Protein AF-A0A168PJ41-F1 (afdb_monomer_lite)

Secondary structure (DSSP, 8-state):
-EEEEEEEE-GGGHHHHHHHHHHH-B-S-SS-EEEEE--GGGHHHHHT-TT--HHHHS-EEEEEETTEEEEEETTEEEEEEEBS-HHHHHHIIIIIS--SS--EEEEEEEE--GGGEEE-TTTTHHHHHT---HHHHHHHHHHHH-TTHHHHHHHHHT---HHHHHHHHHHHTT-HHHHHHHHT--SEEE-GGG-EES--EEEESPBPGGGEEEEE-----S---EEEEHHHHHTT-

Foldseek 3Di:
DKWKAKAFAFPVCVVVLVVCCLVFNAFCPSDHKDWFADCLVPLVVLLPDPPRFCCVGFNWDWDQDPVGIDIDTDNTFIWDKIALDQLLSQCCNCPVNDDPRGHFMKMWMFDDDLQQKFFPCQFPVLLLLLDQPCVQSVVVCCLQQNPVCNVLSVSSNVDNDSRNSVSSVSSCRNHSSSVVSNSPQPAWELTPPRRTGSGMMIGGPPPGSVRTDDMDRDHNDDDDDHPYYSVSSVVVD

Structure (mmCIF, N/CA/C/O backbone):
data_AF-A0A168PJ41-F1
#
_entry.id   AF-A0A168PJ41-F1
#
loop_
_atom_site.group_PDB
_ato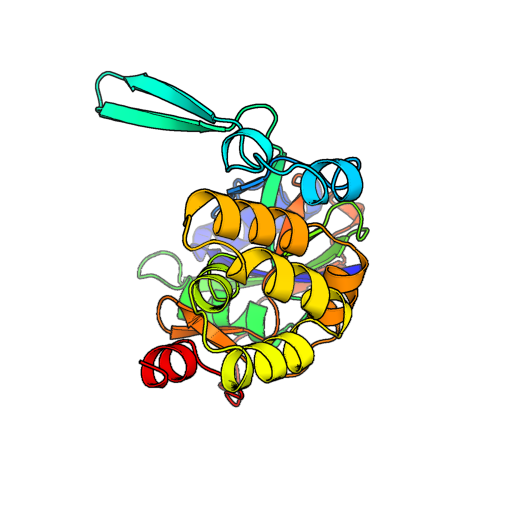m_site.id
_atom_site.type_symbol
_atom_site.label_atom_id
_atom_site.label_alt_id
_atom_site.label_comp_id
_atom_site.label_asym_id
_atom_site.label_entity_id
_atom_site.label_seq_id
_atom_site.pdbx_PDB_ins_code
_atom_site.Cartn_x
_atom_site.Cartn_y
_atom_site.Cartn_z
_atom_site.occupancy
_atom_site.B_iso_or_equiv
_atom_site.auth_seq_id
_atom_site.auth_comp_id
_atom_site.auth_asym_id
_atom_site.auth_atom_id
_atom_site.pdbx_PDB_model_num
ATOM 1 N N . MET A 1 1 ? -11.733 -8.408 -2.124 1.00 98.06 1 MET A N 1
ATOM 2 C CA . MET A 1 1 ? -10.460 -8.780 -1.445 1.00 98.06 1 MET A CA 1
ATOM 3 C C . MET A 1 1 ? -10.534 -8.322 0.001 1.00 98.06 1 MET A C 1
ATOM 5 O O . MET A 1 1 ? -11.087 -7.256 0.239 1.00 98.06 1 MET A O 1
ATOM 9 N N . ILE A 1 2 ? -10.006 -9.097 0.952 1.00 98.62 2 ILE A N 1
ATOM 10 C CA . ILE A 1 2 ? -10.138 -8.809 2.389 1.00 98.62 2 ILE A CA 1
ATOM 11 C C . ILE A 1 2 ? -8.890 -8.100 2.904 1.00 98.62 2 ILE A C 1
ATOM 13 O O . ILE A 1 2 ? -7.780 -8.600 2.756 1.00 98.62 2 ILE A O 1
ATOM 17 N N . PHE A 1 3 ? -9.087 -6.970 3.571 1.00 98.69 3 PHE A N 1
ATOM 18 C CA . PHE A 1 3 ? -8.013 -6.178 4.149 1.00 98.69 3 PHE A CA 1
ATOM 19 C C . PHE A 1 3 ? -8.257 -5.892 5.626 1.00 98.69 3 PHE A C 1
ATOM 21 O O . PHE A 1 3 ? -9.381 -5.954 6.133 1.00 98.69 3 PHE A O 1
ATOM 28 N N . TYR A 1 4 ? -7.168 -5.545 6.302 1.00 98.44 4 TYR A N 1
ATOM 29 C CA . TYR A 1 4 ? -7.127 -5.186 7.707 1.00 98.44 4 TYR A CA 1
ATOM 30 C C . TYR A 1 4 ? -6.425 -3.839 7.868 1.00 98.44 4 TYR A C 1
ATOM 32 O O . TYR A 1 4 ?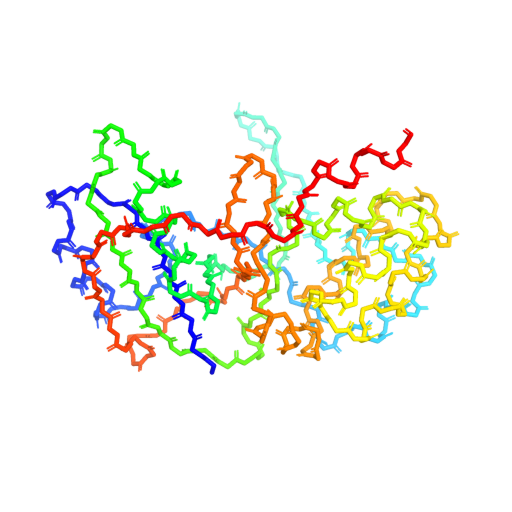 -5.294 -3.649 7.413 1.00 98.44 4 TYR A O 1
ATOM 40 N N . ARG A 1 5 ? -7.072 -2.894 8.548 1.00 97.75 5 ARG A N 1
ATOM 41 C CA . ARG A 1 5 ? -6.473 -1.615 8.951 1.00 97.75 5 ARG A CA 1
ATOM 42 C C . ARG A 1 5 ? -6.322 -1.588 10.464 1.00 97.75 5 ARG A C 1
ATOM 44 O O . ARG A 1 5 ? -7.300 -1.741 11.188 1.00 97.75 5 ARG A O 1
ATOM 51 N N . GLY A 1 6 ? -5.095 -1.380 10.930 1.00 97.19 6 GLY A N 1
ATOM 52 C CA . GLY A 1 6 ? -4.787 -1.202 12.344 1.00 97.19 6 GLY A CA 1
ATOM 53 C C . GLY A 1 6 ? -4.596 0.266 12.694 1.00 97.19 6 GLY A C 1
ATOM 54 O O . GLY A 1 6 ? -3.657 0.895 12.206 1.00 97.19 6 GLY A O 1
ATOM 55 N N . ILE A 1 7 ? -5.448 0.810 13.559 1.00 97.31 7 ILE A N 1
ATOM 56 C CA . ILE A 1 7 ? -5.306 2.172 14.092 1.00 97.31 7 ILE A CA 1
ATOM 57 C C . ILE A 1 7 ? -5.213 2.143 15.614 1.00 97.31 7 ILE A C 1
ATOM 59 O O . ILE A 1 7 ? -5.707 1.225 16.267 1.00 97.31 7 ILE A O 1
ATOM 63 N N . THR A 1 8 ? -4.598 3.173 16.185 1.00 96.94 8 THR A N 1
ATOM 64 C CA . THR A 1 8 ? -4.615 3.403 17.630 1.00 96.94 8 THR A CA 1
ATOM 65 C C . THR A 1 8 ? -5.310 4.721 17.899 1.00 96.94 8 THR A C 1
ATOM 67 O O . THR A 1 8 ? -4.982 5.736 17.286 1.00 96.94 8 THR A O 1
ATOM 70 N N . VAL A 1 9 ? -6.258 4.714 18.829 1.00 96.50 9 VAL A N 1
ATOM 71 C CA . VAL A 1 9 ? -7.090 5.876 19.146 1.00 96.50 9 VAL A CA 1
ATOM 72 C C . VAL A 1 9 ? -7.025 6.207 20.633 1.00 96.50 9 VAL A C 1
ATOM 74 O O . VAL A 1 9 ? -6.595 5.398 21.463 1.00 96.50 9 VAL A O 1
ATOM 77 N N . GLU A 1 10 ? -7.465 7.410 20.988 1.00 96.81 10 GLU A N 1
ATOM 78 C CA . GLU A 1 10 ? -7.724 7.773 22.379 1.00 96.81 10 GLU A CA 1
ATOM 79 C C . GLU A 1 10 ? -8.808 6.858 22.972 1.00 96.81 10 GLU A C 1
ATOM 81 O O . GLU A 1 10 ? -9.888 6.743 22.380 1.00 96.81 10 GLU A O 1
ATOM 86 N N . PRO A 1 11 ? -8.595 6.261 24.161 1.00 96.81 11 PRO A N 1
ATOM 87 C CA . PRO A 1 11 ? -9.587 5.386 24.787 1.00 96.81 11 PRO A CA 1
ATOM 88 C C . PRO A 1 11 ? -10.978 6.021 24.907 1.00 96.81 11 PRO A C 1
ATOM 90 O O . PRO A 1 11 ? -11.979 5.374 24.611 1.00 96.81 11 PRO A O 1
ATOM 93 N N . ILE A 1 12 ? -11.041 7.310 25.258 1.00 97.38 12 ILE A N 1
ATOM 94 C CA . ILE A 1 12 ? -12.300 8.058 25.409 1.00 97.38 12 ILE A CA 1
ATOM 95 C C . ILE A 1 12 ? -13.047 8.285 24.082 1.00 97.38 12 ILE A C 1
ATOM 97 O O . ILE A 1 12 ? -14.256 8.499 24.093 1.00 97.38 12 ILE A O 1
ATOM 101 N N . LYS A 1 13 ? -12.354 8.229 22.935 1.00 96.81 13 LYS A N 1
ATOM 102 C CA . LYS A 1 13 ? -12.943 8.411 21.596 1.00 96.81 13 LYS A CA 1
ATOM 103 C C . LYS A 1 13 ? -13.272 7.086 20.909 1.00 96.81 13 LYS A C 1
ATOM 105 O O . LYS A 1 13 ? -13.954 7.105 19.888 1.00 96.81 13 LYS A O 1
ATOM 110 N N . ALA A 1 14 ? -12.830 5.950 21.453 1.00 96.19 14 ALA A N 1
ATOM 111 C CA . ALA A 1 14 ? -12.895 4.654 20.778 1.00 96.19 14 ALA A CA 1
ATOM 112 C C . ALA A 1 14 ? -14.313 4.282 20.323 1.00 96.19 14 ALA A C 1
ATOM 114 O O . ALA A 1 14 ? -14.520 4.002 19.147 1.00 96.19 14 ALA A O 1
ATOM 115 N N . ASN A 1 15 ? -15.303 4.366 21.216 1.00 97.12 15 ASN A N 1
ATOM 116 C CA . ASN A 1 15 ? -16.690 4.039 20.872 1.00 97.12 15 ASN A CA 1
ATOM 117 C C . ASN A 1 15 ? -17.260 4.993 19.814 1.00 97.12 15 ASN A C 1
ATOM 119 O O . ASN A 1 15 ? -17.926 4.547 18.888 1.00 97.12 15 ASN A O 1
ATOM 123 N N . LYS A 1 16 ? -16.945 6.292 19.897 1.00 97.31 16 LYS A N 1
ATOM 124 C CA . LYS A 1 16 ? -17.380 7.277 18.895 1.00 97.31 16 LYS A CA 1
ATOM 125 C C . LYS A 1 16 ? -16.802 6.964 17.511 1.00 97.31 16 LYS A C 1
ATOM 127 O O . LYS A 1 16 ? -17.515 7.081 16.523 1.00 97.31 16 LYS A O 1
ATOM 132 N N . ILE A 1 17 ? -15.532 6.565 17.445 1.00 97.19 17 ILE A N 1
ATOM 133 C CA . ILE A 1 17 ? -14.861 6.199 16.189 1.00 97.19 17 ILE A CA 1
ATOM 134 C C . ILE A 1 17 ? -15.446 4.902 15.623 1.00 97.19 17 ILE A C 1
ATOM 136 O O . ILE A 1 17 ? -15.723 4.837 14.432 1.00 97.19 17 ILE A O 1
ATOM 140 N N . ILE A 1 18 ? -15.700 3.899 16.467 1.00 97.81 18 ILE A N 1
ATOM 141 C CA . ILE A 1 18 ? -16.352 2.648 16.053 1.00 97.81 18 ILE A CA 1
ATOM 142 C C . ILE A 1 18 ? -17.726 2.928 15.441 1.00 97.81 18 ILE A C 1
ATOM 144 O O . ILE A 1 18 ? -18.017 2.446 14.349 1.00 97.81 18 ILE A O 1
ATOM 148 N N . GLU A 1 19 ? -18.557 3.725 16.112 1.00 97.88 19 GLU A N 1
ATOM 149 C CA . GLU A 1 19 ? -19.889 4.064 15.604 1.00 97.88 19 GLU A CA 1
ATOM 150 C C . GLU A 1 19 ? -19.818 4.928 14.339 1.00 97.88 19 GLU A C 1
ATOM 152 O O . GLU A 1 19 ? -20.602 4.719 13.413 1.00 97.88 19 GLU A O 1
ATOM 157 N N . HIS A 1 20 ? -18.836 5.833 14.239 1.00 97.56 20 HIS A N 1
ATOM 158 C CA . HIS A 1 20 ? -18.575 6.569 13.004 1.00 97.56 20 HIS A CA 1
ATOM 159 C C . HIS A 1 20 ? -18.243 5.624 11.845 1.00 97.56 20 HIS A C 1
ATOM 161 O O . HIS A 1 20 ? -18.875 5.736 10.800 1.00 97.56 20 HIS A O 1
ATOM 167 N N . ILE A 1 21 ? -17.329 4.665 12.039 1.00 98.19 21 ILE A N 1
ATOM 168 C CA . ILE A 1 21 ? -16.927 3.713 10.993 1.00 98.19 21 ILE A CA 1
ATOM 169 C C . ILE A 1 21 ? -18.099 2.828 10.570 1.00 98.19 21 ILE A C 1
ATOM 171 O O . ILE A 1 21 ? -18.313 2.608 9.381 1.00 98.19 21 ILE A O 1
ATOM 175 N N . LYS A 1 22 ? -18.901 2.349 11.524 1.00 98.00 22 LYS A N 1
ATOM 176 C CA . LYS A 1 22 ? -20.097 1.552 11.215 1.00 98.00 22 LYS A CA 1
ATOM 177 C C . LYS A 1 22 ? -21.165 2.339 10.458 1.00 98.00 22 LYS A C 1
ATOM 179 O O . LYS A 1 22 ? -21.908 1.743 9.689 1.00 98.00 22 LYS A O 1
ATOM 184 N N . THR A 1 23 ? -21.271 3.645 10.698 1.00 97.88 23 THR A N 1
ATOM 185 C CA . THR A 1 23 ? -22.324 4.485 10.104 1.00 97.88 23 THR A CA 1
ATOM 186 C C . THR A 1 23 ? -21.899 5.082 8.765 1.00 97.88 23 THR A C 1
ATOM 188 O O . THR A 1 23 ? -22.679 5.092 7.819 1.00 97.88 23 THR A O 1
ATOM 191 N N . ASN A 1 24 ? -20.664 5.579 8.683 1.00 97.81 24 ASN A N 1
ATOM 192 C CA . ASN A 1 24 ? -20.159 6.386 7.569 1.00 97.81 24 ASN A CA 1
ATOM 193 C C . ASN A 1 24 ? -19.038 5.695 6.783 1.00 97.81 24 ASN A C 1
ATOM 195 O O . ASN A 1 24 ? -18.671 6.167 5.709 1.00 97.81 24 ASN A O 1
ATOM 199 N N . GLY A 1 25 ? -18.519 4.572 7.285 1.00 97.81 25 GLY A N 1
ATOM 200 C CA . GLY A 1 25 ? -17.373 3.897 6.700 1.00 97.81 25 GLY A CA 1
ATOM 201 C C . GLY A 1 25 ? -16.052 4.521 7.148 1.00 97.81 25 GLY A C 1
ATOM 202 O O . GLY A 1 25 ? -16.002 5.245 8.139 1.00 97.81 25 GLY A O 1
ATOM 203 N N . ILE A 1 26 ? -14.966 4.228 6.432 1.00 97.88 26 ILE A N 1
ATOM 204 C CA . ILE A 1 26 ? -13.654 4.838 6.700 1.00 97.88 26 ILE A CA 1
ATOM 205 C C . ILE A 1 26 ? -13.470 5.997 5.730 1.00 97.88 26 ILE A C 1
ATOM 207 O O . ILE A 1 26 ? -13.275 5.786 4.532 1.00 97.88 26 ILE A O 1
ATOM 211 N N . THR A 1 27 ? -13.514 7.214 6.250 1.00 95.75 27 THR A N 1
ATOM 212 C CA . THR A 1 27 ? -13.429 8.459 5.473 1.00 95.75 27 THR A CA 1
ATOM 213 C C . THR A 1 27 ? -11.991 8.936 5.270 1.00 95.75 27 THR A C 1
ATOM 215 O O . THR A 1 27 ? -11.708 9.689 4.337 1.00 95.75 27 THR A O 1
ATOM 218 N N . GLY A 1 28 ? -11.068 8.464 6.112 1.00 92.06 28 GLY A N 1
ATOM 219 C CA . GLY A 1 28 ? -9.692 8.944 6.180 1.00 92.06 28 GLY A CA 1
ATOM 220 C C . GLY A 1 28 ? -9.471 9.987 7.275 1.00 92.06 28 GLY A C 1
ATOM 221 O O . GLY A 1 28 ? -8.330 10.374 7.488 1.00 92.06 28 GLY A O 1
ATOM 222 N N . GLU A 1 29 ? -10.511 10.403 8.001 1.00 91.19 29 GLU A N 1
ATOM 223 C CA . GLU A 1 29 ? -10.388 11.296 9.164 1.00 91.19 29 GLU A CA 1
ATOM 224 C C . GLU A 1 29 ? -10.036 10.540 10.457 1.00 91.19 29 GLU A C 1
ATOM 226 O O . GLU A 1 29 ? -9.641 11.135 11.461 1.00 91.19 29 GLU A O 1
ATOM 231 N N . GLU A 1 30 ? -10.166 9.211 10.456 1.00 91.25 30 GLU A N 1
ATOM 232 C CA . GLU A 1 30 ? -9.988 8.379 11.648 1.00 91.25 30 GLU A CA 1
ATOM 233 C C . GLU A 1 30 ? -8.508 8.181 12.013 1.00 91.25 30 GLU A C 1
ATOM 235 O O . GLU A 1 30 ? -8.192 7.821 13.148 1.00 91.25 30 GLU A O 1
ATOM 240 N N . ALA A 1 31 ? -7.605 8.379 11.048 1.00 87.88 31 ALA A N 1
ATOM 241 C CA . ALA A 1 31 ? -6.152 8.332 11.204 1.00 87.88 31 ALA A CA 1
ATOM 242 C C . ALA A 1 31 ? -5.479 8.959 9.966 1.00 87.88 31 ALA A C 1
ATOM 244 O O . ALA A 1 31 ? -6.120 9.657 9.195 1.00 87.88 31 ALA A O 1
ATOM 245 N N . VAL A 1 32 ? -4.184 8.713 9.754 1.00 88.75 32 VAL A N 1
ATOM 246 C CA . VAL A 1 32 ? -3.462 9.245 8.589 1.00 88.75 32 VAL A CA 1
ATOM 247 C C . VAL A 1 32 ? -4.055 8.704 7.281 1.00 88.75 32 VAL A C 1
ATOM 249 O O . VAL A 1 32 ? -4.291 7.491 7.149 1.00 88.75 32 VAL A O 1
ATOM 252 N N . SER A 1 33 ? -4.255 9.612 6.325 1.00 91.00 33 SER A N 1
ATOM 253 C CA . SER A 1 33 ? -4.612 9.333 4.937 1.00 91.00 33 SER A CA 1
ATOM 254 C C . SER A 1 33 ? -3.536 9.845 3.973 1.00 91.00 33 SER A C 1
ATOM 256 O O . SER A 1 33 ? -2.640 10.608 4.349 1.00 91.00 33 SER A O 1
ATOM 258 N N . TYR A 1 34 ? -3.595 9.376 2.729 1.00 93.19 34 TYR A N 1
ATOM 259 C CA . TYR A 1 34 ? -2.621 9.676 1.686 1.00 93.19 34 TYR A CA 1
ATOM 260 C C . TYR A 1 34 ? -3.298 9.943 0.348 1.00 93.19 34 TYR A C 1
ATOM 262 O O . TYR A 1 34 ? -4.408 9.489 0.104 1.00 93.19 34 TYR A O 1
ATOM 270 N N . SER A 1 35 ? -2.591 10.641 -0.533 1.00 93.50 35 SER A N 1
ATOM 271 C CA . SER A 1 35 ? -3.032 10.923 -1.897 1.00 93.50 35 SER A CA 1
ATOM 272 C C . SER A 1 35 ? -2.370 9.970 -2.886 1.00 93.50 35 SER A C 1
ATOM 274 O O . SER A 1 35 ? -1.144 9.837 -2.880 1.00 93.50 35 SER A O 1
ATOM 276 N N . VAL A 1 36 ? -3.164 9.354 -3.762 1.00 95.25 36 VAL A N 1
ATOM 277 C CA . VAL A 1 36 ? -2.683 8.524 -4.879 1.00 95.25 36 VAL A CA 1
ATOM 278 C C . VAL A 1 36 ? -3.312 9.014 -6.176 1.00 95.25 36 VAL A C 1
ATOM 280 O O . VAL A 1 36 ? -4.532 9.134 -6.262 1.00 95.25 36 VAL A O 1
ATOM 283 N N . HIS A 1 37 ? -2.495 9.297 -7.187 1.00 96.56 37 HIS A N 1
ATOM 284 C CA . HIS A 1 37 ? -2.989 9.549 -8.537 1.00 96.56 37 HIS A CA 1
ATOM 285 C C . HIS A 1 37 ? -3.188 8.209 -9.252 1.00 96.56 37 HIS A C 1
ATOM 287 O O . HIS A 1 37 ? -2.252 7.414 -9.342 1.00 96.56 37 HIS A O 1
ATOM 293 N N . ASP A 1 38 ? -4.409 7.942 -9.707 1.00 96.94 38 ASP A N 1
ATOM 294 C CA . ASP A 1 38 ? -4.752 6.672 -10.347 1.00 96.94 38 ASP A CA 1
ATOM 295 C C . ASP A 1 38 ? -4.285 6.665 -11.807 1.00 96.94 38 ASP A C 1
ATOM 297 O O . ASP A 1 38 ? -4.748 7.451 -12.636 1.00 96.94 38 ASP A O 1
ATOM 301 N N . VAL A 1 39 ? -3.357 5.759 -12.113 1.00 97.38 39 VAL A N 1
ATOM 302 C CA . VAL A 1 39 ? -2.835 5.524 -13.460 1.00 97.38 39 VAL A CA 1
ATOM 303 C C . VAL A 1 39 ? -3.113 4.111 -13.966 1.00 97.38 39 VAL A C 1
ATOM 305 O O . VAL A 1 39 ? -2.573 3.752 -15.014 1.00 97.38 39 VAL A O 1
ATOM 308 N N . LYS A 1 40 ? -3.948 3.306 -13.287 1.00 96.31 40 LYS A N 1
ATOM 309 C CA . LYS A 1 40 ? -4.223 1.901 -13.657 1.00 96.31 40 LYS A CA 1
ATOM 310 C C . LYS A 1 40 ? -4.603 1.753 -15.130 1.00 96.31 40 LYS A C 1
ATOM 312 O O . LYS A 1 40 ? -4.043 0.919 -15.837 1.00 96.31 40 LYS A O 1
ATOM 317 N N . GLY A 1 41 ? -5.470 2.639 -15.626 1.00 96.31 41 GLY A N 1
ATOM 318 C CA . GLY A 1 41 ? -5.902 2.658 -17.031 1.00 96.31 41 GLY A CA 1
ATOM 319 C C . GLY A 1 41 ? -4.813 3.035 -18.048 1.00 96.31 41 GLY A C 1
ATOM 320 O O . GLY A 1 41 ? -5.002 2.831 -19.244 1.00 96.31 41 GLY A O 1
ATOM 321 N N . ASN A 1 42 ? -3.672 3.560 -17.595 1.00 97.19 42 ASN A N 1
ATOM 322 C CA . ASN A 1 42 ? -2.606 4.109 -18.435 1.00 97.19 42 ASN A CA 1
ATOM 323 C C . ASN A 1 42 ? -1.244 3.418 -18.245 1.00 97.19 42 ASN A C 1
ATOM 325 O O . ASN A 1 42 ? -0.277 3.836 -18.885 1.00 97.19 42 ASN A O 1
ATOM 329 N N . ILE A 1 43 ? -1.144 2.368 -17.415 1.00 97.88 43 ILE A N 1
ATOM 330 C CA . ILE A 1 43 ? 0.132 1.709 -17.073 1.00 97.88 43 ILE A CA 1
ATOM 331 C C . ILE A 1 43 ? 0.936 1.339 -18.324 1.00 97.88 43 ILE A C 1
ATOM 333 O O . ILE A 1 43 ? 2.093 1.735 -18.442 1.00 97.88 43 ILE A O 1
ATOM 337 N N . SER A 1 44 ? 0.329 0.641 -19.290 1.00 96.62 44 SER A N 1
ATOM 338 C CA . SER A 1 44 ? 1.027 0.199 -20.510 1.00 96.62 44 SER A CA 1
ATOM 339 C C . SER A 1 44 ? 1.546 1.377 -21.348 1.00 96.62 44 SER A C 1
ATOM 341 O O . SER A 1 44 ? 2.687 1.369 -21.818 1.00 96.62 44 SER A O 1
ATOM 343 N N . THR A 1 45 ? 0.745 2.437 -21.481 1.00 97.88 45 THR A N 1
ATOM 344 C CA . THR A 1 45 ? 1.133 3.666 -22.189 1.00 97.88 45 THR A CA 1
ATOM 345 C C . THR A 1 45 ? 2.300 4.366 -21.490 1.00 97.88 45 THR A C 1
ATOM 347 O O . THR A 1 45 ? 3.271 4.752 -22.142 1.00 97.88 45 THR A O 1
ATOM 350 N N . LEU A 1 46 ? 2.240 4.498 -20.162 1.00 97.81 46 LEU A N 1
ATOM 351 C CA . LEU A 1 46 ? 3.282 5.138 -19.356 1.00 97.81 46 LEU A CA 1
ATOM 352 C C . LEU A 1 46 ? 4.581 4.324 -19.343 1.00 97.81 46 LEU A C 1
ATOM 354 O O . LEU A 1 46 ? 5.660 4.891 -19.498 1.00 97.81 46 LEU A O 1
ATOM 358 N N . LEU A 1 47 ? 4.487 2.997 -19.235 1.00 96.56 47 LEU A N 1
ATOM 359 C CA . LEU A 1 47 ? 5.636 2.089 -19.202 1.00 96.56 47 LEU A CA 1
ATOM 360 C C . LEU A 1 47 ? 6.438 2.095 -20.514 1.00 96.56 47 LEU A C 1
ATOM 362 O O . LEU A 1 47 ? 7.641 1.815 -20.514 1.00 96.56 47 LEU A O 1
ATOM 366 N N . ASN A 1 48 ? 5.782 2.411 -21.632 1.00 95.88 48 ASN A N 1
ATOM 367 C CA . ASN A 1 48 ? 6.411 2.541 -22.947 1.00 95.88 48 ASN A CA 1
ATOM 368 C C . ASN A 1 48 ? 6.904 3.967 -23.249 1.00 95.88 48 ASN A C 1
ATOM 370 O O . ASN A 1 48 ? 7.515 4.194 -24.294 1.00 95.88 48 ASN A O 1
ATOM 374 N N . ASN A 1 49 ? 6.691 4.929 -22.345 1.00 96.25 49 ASN A N 1
ATOM 375 C CA . ASN A 1 49 ? 7.167 6.293 -22.524 1.00 96.25 49 ASN A CA 1
ATOM 376 C C . ASN A 1 49 ? 8.650 6.416 -22.130 1.00 96.25 49 ASN A C 1
ATOM 378 O O . ASN A 1 49 ? 9.023 6.308 -20.960 1.00 96.25 49 ASN A O 1
ATOM 382 N N . SER A 1 50 ? 9.515 6.716 -23.103 1.00 93.38 50 SER A N 1
ATOM 383 C CA . SER A 1 50 ? 10.954 6.886 -22.864 1.00 93.38 50 SER A CA 1
ATOM 384 C C . SER A 1 50 ? 11.294 8.062 -21.945 1.00 93.38 50 SER A C 1
ATOM 386 O O . SER A 1 50 ? 12.398 8.093 -21.407 1.00 93.38 50 SER A O 1
ATOM 388 N N . ASN A 1 51 ? 10.377 9.008 -21.751 1.00 95.56 51 ASN A N 1
ATOM 389 C CA . ASN A 1 51 ? 10.529 10.200 -20.918 1.00 95.56 51 ASN A CA 1
ATOM 390 C C . ASN A 1 51 ? 9.689 10.126 -19.629 1.00 95.56 51 ASN A C 1
ATOM 392 O O . ASN A 1 51 ? 9.427 11.165 -19.019 1.00 95.56 51 ASN A O 1
ATOM 396 N N . LEU A 1 52 ? 9.275 8.916 -19.220 1.00 97.69 52 LEU A N 1
ATOM 397 C CA . LEU A 1 52 ? 8.550 8.681 -17.972 1.00 97.69 52 LEU A CA 1
ATOM 398 C C . LEU A 1 52 ? 9.230 9.395 -16.794 1.00 97.69 52 LEU A C 1
ATOM 400 O O . LEU A 1 52 ? 10.440 9.285 -16.593 1.00 97.69 52 LEU A O 1
ATOM 404 N N . ASN A 1 53 ? 8.446 10.128 -16.016 1.00 96.75 53 ASN A N 1
ATOM 405 C CA . ASN A 1 53 ? 8.907 10.865 -14.847 1.00 96.75 53 ASN A CA 1
ATOM 406 C C . ASN A 1 53 ? 7.763 11.010 -13.833 1.00 96.75 53 ASN A C 1
ATOM 408 O O . ASN A 1 53 ? 6.624 10.635 -14.111 1.00 96.75 53 ASN A O 1
ATOM 412 N N . LEU A 1 54 ? 8.074 11.565 -12.660 1.00 95.44 54 LEU A N 1
ATOM 413 C CA . LEU A 1 54 ? 7.124 11.673 -11.553 1.00 95.44 54 LEU A CA 1
ATOM 414 C C . LEU A 1 54 ? 5.925 12.579 -11.838 1.00 95.44 54 LEU A C 1
ATOM 416 O O . LEU A 1 54 ? 4.866 12.327 -11.283 1.00 95.44 54 LEU A O 1
ATOM 420 N N . GLU A 1 55 ? 6.034 13.592 -12.697 1.00 95.50 55 GLU A N 1
ATOM 421 C CA . GLU A 1 55 ? 4.874 14.441 -13.012 1.00 95.50 55 GLU A CA 1
ATOM 422 C C . GLU A 1 55 ? 3.813 13.674 -13.819 1.00 95.50 55 GLU A C 1
ATOM 424 O O . GLU A 1 55 ? 2.647 14.053 -13.821 1.00 95.50 55 GLU A O 1
ATOM 429 N N . MET A 1 56 ? 4.191 12.563 -14.462 1.00 96.75 56 MET A N 1
ATOM 430 C CA . MET A 1 56 ? 3.260 11.691 -15.184 1.00 96.75 56 MET A CA 1
ATOM 431 C C . MET A 1 56 ? 2.537 10.687 -14.277 1.00 96.75 56 MET A C 1
ATOM 433 O O . MET A 1 56 ? 1.476 10.199 -14.650 1.00 96.75 56 MET A O 1
ATOM 437 N N . THR A 1 57 ? 3.113 10.340 -13.122 1.00 96.81 57 THR A N 1
ATOM 438 C CA . THR A 1 57 ? 2.550 9.347 -12.185 1.00 96.81 57 THR A CA 1
ATOM 439 C C . THR A 1 57 ? 2.047 9.961 -10.882 1.00 96.81 57 THR A C 1
ATOM 441 O O . THR A 1 57 ? 1.266 9.341 -10.166 1.00 96.81 57 THR A O 1
ATOM 444 N N . ARG A 1 58 ? 2.487 11.181 -10.563 1.00 94.06 58 ARG A N 1
ATOM 445 C CA . ARG A 1 58 ? 2.161 11.957 -9.361 1.00 94.06 58 ARG A CA 1
ATOM 446 C C . ARG A 1 58 ? 2.114 13.455 -9.701 1.00 94.06 58 ARG A C 1
ATOM 448 O O . ARG A 1 58 ? 2.905 14.222 -9.140 1.00 94.06 58 ARG A O 1
ATOM 455 N N . PRO A 1 59 ? 1.228 13.882 -10.616 1.00 94.56 59 PRO A N 1
ATOM 456 C CA . PRO A 1 59 ? 1.139 15.283 -11.005 1.00 94.56 59 PRO A CA 1
ATOM 457 C C . PRO A 1 59 ? 0.946 16.151 -9.761 1.00 94.56 59 PRO A C 1
ATOM 459 O O . PRO A 1 59 ? 0.101 15.867 -8.906 1.00 94.56 59 PRO A O 1
ATOM 462 N N . SER A 1 60 ? 1.767 17.189 -9.621 1.00 94.25 60 SER A N 1
ATOM 463 C CA . SER A 1 60 ? 1.719 18.060 -8.448 1.00 94.25 60 SER A CA 1
ATOM 464 C C . SER A 1 60 ? 1.930 19.523 -8.811 1.00 94.25 60 SER A C 1
ATOM 466 O O . SER A 1 60 ? 2.569 19.855 -9.806 1.00 94.25 60 SER A O 1
ATOM 468 N N . ARG A 1 61 ? 1.417 20.423 -7.972 1.00 92.69 61 ARG A N 1
ATOM 469 C CA . ARG A 1 61 ? 1.732 21.854 -8.031 1.00 92.69 61 ARG A CA 1
ATOM 470 C C . ARG A 1 61 ? 2.331 22.326 -6.719 1.00 92.69 61 ARG A C 1
ATOM 472 O O . ARG A 1 61 ? 1.995 21.825 -5.648 1.00 92.69 61 ARG A O 1
ATOM 479 N N . VAL A 1 62 ? 3.230 23.300 -6.806 1.00 93.25 62 VAL A N 1
ATOM 480 C CA . VAL A 1 62 ? 3.795 23.958 -5.627 1.00 93.25 62 VAL A CA 1
ATOM 481 C C . VAL A 1 62 ? 2.849 25.070 -5.196 1.00 93.25 62 VAL A C 1
ATOM 483 O O . VAL A 1 62 ? 2.529 25.959 -5.983 1.00 93.25 62 VAL A O 1
ATOM 486 N N . ILE A 1 63 ? 2.415 25.021 -3.941 1.00 92.88 63 ILE A N 1
ATOM 487 C CA . ILE A 1 63 ? 1.598 26.054 -3.318 1.00 92.88 63 ILE A CA 1
ATOM 488 C C . ILE A 1 63 ? 2.457 26.831 -2.329 1.00 92.88 63 ILE A C 1
ATOM 490 O O . ILE A 1 63 ? 3.151 26.263 -1.485 1.00 92.88 63 ILE A O 1
ATOM 494 N N . HIS A 1 64 ? 2.389 28.153 -2.456 1.00 94.06 64 HIS A N 1
ATOM 495 C CA . HIS A 1 64 ? 3.025 29.098 -1.556 1.00 94.06 64 HIS A CA 1
ATOM 496 C C . HIS A 1 64 ? 2.003 29.553 -0.516 1.00 94.06 64 HIS A C 1
ATOM 498 O O . HIS A 1 64 ? 0.970 30.128 -0.867 1.00 94.06 64 HIS A O 1
ATOM 504 N N . THR A 1 65 ? 2.294 29.332 0.761 1.00 91.31 65 THR A N 1
ATOM 505 C CA . THR A 1 65 ? 1.507 29.875 1.872 1.00 91.31 65 THR A CA 1
ATOM 506 C C . THR A 1 65 ? 2.363 30.725 2.789 1.00 91.31 65 THR A C 1
ATOM 508 O O . THR A 1 65 ? 3.581 30.818 2.644 1.00 91.31 65 THR A O 1
ATOM 511 N N . LYS A 1 66 ? 1.703 31.360 3.762 1.00 92.31 66 LYS A N 1
ATOM 512 C CA . LYS A 1 66 ? 2.375 32.102 4.833 1.00 92.31 66 LYS A CA 1
ATOM 513 C C . LYS A 1 66 ? 3.327 31.215 5.648 1.00 92.31 66 LYS A C 1
ATOM 515 O O . LYS A 1 66 ? 4.298 31.733 6.184 1.00 92.31 66 LYS A O 1
ATOM 520 N N . ASP A 1 67 ? 3.073 29.905 5.680 1.00 91.38 67 ASP A N 1
ATOM 521 C CA . ASP A 1 67 ? 3.824 28.920 6.465 1.00 91.38 67 ASP A CA 1
ATOM 522 C C . ASP A 1 67 ? 4.901 28.179 5.646 1.00 91.38 67 ASP A C 1
ATOM 524 O O . ASP A 1 67 ? 5.624 27.345 6.191 1.00 91.38 67 ASP A O 1
ATOM 528 N N . GLY A 1 68 ? 5.036 28.475 4.345 1.00 92.38 68 GLY A N 1
ATOM 529 C CA . GLY A 1 68 ? 6.096 27.936 3.490 1.00 92.38 68 GLY A CA 1
ATOM 530 C C . GLY A 1 68 ? 5.620 27.411 2.135 1.00 92.38 68 GLY A C 1
ATOM 531 O O . GLY A 1 68 ? 4.624 27.864 1.573 1.00 92.38 68 GLY A O 1
ATOM 532 N N . LEU A 1 69 ? 6.389 26.468 1.587 1.00 90.44 69 LEU A N 1
ATOM 533 C CA . LEU A 1 69 ? 6.110 25.799 0.316 1.00 90.44 69 LEU A CA 1
ATOM 534 C C . LEU A 1 69 ? 5.617 24.382 0.586 1.00 90.44 69 LEU A C 1
ATOM 536 O O . LEU A 1 69 ? 6.297 23.625 1.281 1.00 90.44 69 LEU A O 1
ATOM 540 N N . TYR A 1 70 ? 4.497 23.992 -0.020 1.00 89.94 70 TYR A N 1
ATOM 541 C CA . TYR A 1 70 ? 4.076 22.592 -0.044 1.00 89.94 70 TYR A CA 1
ATOM 542 C C . TYR A 1 70 ? 3.701 22.132 -1.451 1.00 89.94 70 TYR A C 1
ATOM 544 O O . TYR A 1 70 ? 3.380 22.936 -2.324 1.00 89.94 70 TYR A O 1
ATOM 552 N N . ARG A 1 71 ? 3.780 20.817 -1.682 1.00 87.88 71 ARG A N 1
ATOM 553 C CA . ARG A 1 71 ? 3.293 20.184 -2.911 1.00 87.88 71 ARG A CA 1
ATOM 554 C C . ARG A 1 71 ? 1.865 19.710 -2.701 1.00 87.88 71 ARG A C 1
ATOM 556 O O . ARG A 1 71 ? 1.598 18.990 -1.743 1.00 87.88 71 ARG A O 1
ATOM 563 N N . GLU A 1 72 ? 0.984 20.084 -3.613 1.00 88.75 72 GLU A N 1
ATOM 564 C CA . GLU A 1 72 ? -0.374 19.561 -3.704 1.00 88.75 72 GLU A CA 1
ATOM 565 C C . GLU A 1 72 ? -0.465 18.622 -4.907 1.00 88.75 72 GLU A C 1
ATOM 567 O O . GLU A 1 72 ? -0.066 18.999 -6.010 1.00 88.75 72 GLU A O 1
ATOM 572 N N . TYR A 1 73 ? -0.964 17.404 -4.695 1.00 90.94 73 TYR A N 1
ATOM 573 C CA . TYR A 1 73 ? -1.174 16.439 -5.772 1.00 90.94 73 TYR A CA 1
ATOM 574 C C . TYR A 1 73 ? -2.474 16.737 -6.517 1.00 90.94 73 TYR A C 1
ATOM 576 O O . TYR A 1 73 ? -3.534 16.883 -5.906 1.00 90.94 73 TYR A O 1
ATOM 584 N N . ILE A 1 74 ? -2.378 16.804 -7.840 1.00 90.81 74 ILE A N 1
ATOM 585 C CA . ILE A 1 74 ? -3.489 17.074 -8.751 1.00 90.81 74 ILE A CA 1
ATOM 586 C C . ILE A 1 74 ? -4.197 15.749 -9.048 1.00 90.81 74 ILE A C 1
ATOM 588 O O . ILE A 1 74 ? -3.539 14.719 -9.182 1.00 90.81 74 ILE A O 1
ATOM 592 N N . ASP A 1 75 ? -5.531 15.769 -9.119 1.00 90.56 75 ASP A N 1
ATOM 593 C CA . ASP A 1 75 ? -6.359 14.604 -9.467 1.00 90.56 75 ASP A CA 1
ATOM 594 C C . ASP A 1 75 ? -5.999 13.344 -8.662 1.00 90.56 75 ASP A C 1
ATOM 596 O O . ASP A 1 75 ? -5.835 12.246 -9.200 1.00 90.56 75 ASP A O 1
ATOM 600 N N . SER A 1 76 ? -5.811 13.524 -7.352 1.00 92.06 76 SER A N 1
ATOM 601 C CA . SER A 1 76 ? -5.455 12.442 -6.440 1.00 92.06 76 SER A CA 1
ATOM 602 C C . SER A 1 76 ? -6.656 11.957 -5.638 1.00 92.06 76 SER A C 1
ATOM 604 O O . SER A 1 76 ? -7.507 12.730 -5.199 1.00 92.06 76 SER A O 1
ATOM 606 N N . ASN A 1 77 ? -6.704 10.649 -5.428 1.00 94.00 77 ASN A N 1
ATOM 607 C CA . ASN A 1 77 ? -7.669 9.993 -4.569 1.00 94.00 77 ASN A CA 1
ATOM 608 C C . ASN A 1 77 ? -7.152 9.975 -3.131 1.00 94.00 77 ASN A C 1
ATOM 610 O O . ASN A 1 77 ? -5.998 9.607 -2.888 1.00 94.00 77 ASN A O 1
ATOM 614 N N . ASN A 1 78 ? -8.023 10.303 -2.177 1.00 95.81 78 ASN A N 1
ATOM 615 C CA . ASN A 1 78 ? -7.748 10.053 -0.768 1.00 95.81 78 ASN A CA 1
ATOM 616 C C . ASN A 1 78 ? -7.728 8.541 -0.521 1.00 95.81 78 ASN A C 1
ATOM 618 O O . ASN A 1 78 ? -8.617 7.825 -0.977 1.00 95.81 78 ASN A O 1
ATOM 622 N N . CYS A 1 79 ? -6.724 8.058 0.196 1.00 97.44 79 CYS A N 1
ATOM 623 C CA . CYS A 1 79 ? -6.509 6.646 0.456 1.00 97.44 79 CYS A CA 1
ATOM 624 C C . CYS A 1 79 ? -6.102 6.408 1.909 1.00 97.44 79 CYS A C 1
ATOM 626 O O . CYS A 1 79 ? -5.479 7.251 2.556 1.00 97.44 79 CYS A O 1
ATOM 628 N N . VAL A 1 80 ? -6.398 5.214 2.412 1.00 97.94 80 VAL A N 1
ATOM 629 C CA . VAL A 1 80 ? -6.024 4.774 3.758 1.00 97.94 80 VAL A CA 1
ATOM 630 C C . VAL A 1 80 ? -5.166 3.516 3.695 1.00 97.94 80 VAL A C 1
ATOM 632 O O . VAL A 1 80 ? -5.413 2.621 2.892 1.00 97.94 80 VAL A O 1
ATOM 635 N N . CYS A 1 81 ? -4.147 3.436 4.552 1.00 97.81 81 CYS A N 1
ATOM 636 C CA . CYS A 1 81 ? -3.291 2.255 4.633 1.00 97.81 81 CYS A CA 1
ATOM 637 C C . CYS A 1 81 ? -4.002 1.039 5.241 1.00 97.81 81 CYS A C 1
ATOM 639 O O . CYS A 1 81 ? -4.774 1.165 6.200 1.00 97.81 81 CYS A O 1
ATOM 641 N N . CYS A 1 82 ? -3.678 -0.139 4.723 1.00 98.12 82 CYS A N 1
ATOM 642 C CA . CYS A 1 82 ? -4.123 -1.434 5.222 1.00 98.12 82 CYS A CA 1
ATOM 643 C C . CYS A 1 82 ? -3.123 -2.540 4.843 1.00 98.12 82 CYS A C 1
ATOM 645 O O . CYS A 1 82 ? -2.107 -2.291 4.195 1.00 98.12 82 CYS A O 1
ATOM 647 N N . SER A 1 83 ? -3.409 -3.764 5.274 1.00 97.94 83 SER A N 1
ATOM 648 C CA . SER A 1 83 ? -2.644 -4.968 4.958 1.00 97.94 83 SER A CA 1
ATOM 649 C C . SER A 1 83 ? -3.592 -6.112 4.595 1.00 97.94 83 SER A C 1
ATOM 651 O O . SER A 1 83 ? -4.744 -6.119 5.030 1.00 97.94 83 SER A O 1
ATOM 653 N N . SER A 1 84 ? -3.116 -7.091 3.825 1.00 97.56 84 SER A N 1
ATOM 654 C CA . SER A 1 84 ? -3.824 -8.365 3.619 1.00 97.56 84 SER A CA 1
ATOM 655 C C . SER A 1 84 ? -3.731 -9.299 4.836 1.00 97.56 84 SER A C 1
ATOM 657 O O . SER A 1 84 ? -4.472 -10.276 4.925 1.00 97.56 84 SER A O 1
ATOM 659 N N . ASP A 1 85 ? -2.870 -8.980 5.810 1.00 95.50 85 ASP A N 1
ATOM 660 C CA . ASP A 1 85 ? -2.591 -9.808 6.982 1.00 95.50 85 ASP A CA 1
ATOM 661 C C . ASP A 1 85 ? -3.029 -9.133 8.296 1.00 95.50 85 ASP A C 1
ATOM 663 O O . ASP A 1 85 ? -2.702 -7.978 8.592 1.00 95.50 85 ASP A O 1
ATOM 667 N N . ILE A 1 86 ? -3.753 -9.885 9.130 1.00 95.50 86 ILE A N 1
ATOM 668 C CA . ILE A 1 86 ? -4.273 -9.385 10.409 1.00 95.50 86 ILE A CA 1
ATOM 669 C C . ILE A 1 86 ? -3.159 -9.083 11.418 1.00 95.50 86 ILE A C 1
ATOM 671 O O . ILE A 1 86 ? -3.279 -8.136 12.195 1.00 95.50 86 ILE A O 1
ATOM 675 N N . ASN A 1 87 ? -2.063 -9.848 11.420 1.00 94.50 87 ASN A N 1
ATOM 676 C CA . ASN A 1 87 ? -0.972 -9.637 12.372 1.00 94.50 87 ASN A CA 1
ATOM 677 C C . ASN A 1 87 ? -0.212 -8.348 12.064 1.00 94.50 87 ASN A C 1
ATOM 679 O O . ASN A 1 87 ? 0.130 -7.612 12.988 1.00 94.50 87 ASN A O 1
ATOM 683 N N . THR A 1 88 ? -0.049 -8.016 10.785 1.00 95.19 88 THR A N 1
ATOM 684 C CA . THR A 1 88 ? 0.447 -6.712 10.340 1.00 95.19 88 THR A CA 1
ATOM 685 C C . THR A 1 88 ? -0.456 -5.592 10.865 1.00 95.19 88 THR A C 1
ATOM 687 O O . THR A 1 88 ? 0.026 -4.661 11.507 1.00 95.19 88 THR A O 1
ATOM 690 N N . ALA A 1 89 ? -1.781 -5.695 10.709 1.00 95.94 89 ALA A N 1
ATOM 691 C CA . ALA A 1 89 ? -2.693 -4.693 11.269 1.00 95.94 89 ALA A CA 1
ATOM 692 C C . ALA A 1 89 ? -2.599 -4.596 12.807 1.00 95.94 89 ALA A C 1
ATOM 694 O O . ALA A 1 89 ? -2.573 -3.491 13.356 1.00 95.94 89 ALA A O 1
ATOM 695 N N . ARG A 1 90 ? -2.481 -5.726 13.516 1.00 95.94 90 ARG A N 1
ATOM 696 C CA . ARG A 1 90 ? -2.282 -5.742 14.975 1.00 95.94 90 ARG A CA 1
ATOM 697 C C . ARG A 1 90 ? -0.970 -5.076 15.384 1.00 95.94 90 ARG A C 1
ATOM 699 O O . ARG A 1 90 ? -0.996 -4.287 16.330 1.00 95.94 90 ARG A O 1
ATOM 706 N N . TYR A 1 91 ? 0.130 -5.333 14.673 1.00 95.19 91 TYR A N 1
ATOM 707 C CA . TYR A 1 91 ? 1.410 -4.647 14.871 1.00 95.19 91 TYR A CA 1
ATOM 708 C C . TYR A 1 91 ? 1.233 -3.129 14.752 1.00 95.19 91 TYR A C 1
ATOM 710 O O . TYR A 1 91 ? 1.636 -2.385 15.650 1.00 95.19 91 TYR A O 1
ATOM 718 N N . TYR A 1 92 ? 0.549 -2.659 13.702 1.00 95.25 92 TYR A N 1
ATOM 719 C CA . TYR A 1 92 ? 0.307 -1.228 13.523 1.00 95.25 92 TYR A CA 1
ATOM 720 C C . TYR A 1 92 ? -0.525 -0.629 14.663 1.00 95.25 92 TYR A C 1
ATOM 722 O O . TYR A 1 92 ? -0.135 0.392 15.224 1.00 95.25 92 TYR A O 1
ATOM 730 N N . ALA A 1 93 ? -1.628 -1.269 15.058 1.00 96.06 93 ALA A N 1
ATOM 731 C CA . ALA A 1 93 ? -2.517 -0.753 16.103 1.00 96.06 93 ALA A CA 1
ATOM 732 C C . ALA A 1 93 ? -1.926 -0.805 17.524 1.00 96.06 93 ALA A C 1
ATOM 734 O O . ALA A 1 93 ? -2.297 0.007 18.373 1.00 96.06 93 ALA A O 1
ATOM 735 N N . ASN A 1 94 ? -1.037 -1.758 17.812 1.00 95.25 94 ASN A N 1
ATOM 736 C CA . ASN A 1 94 ? -0.524 -1.984 19.168 1.00 95.25 94 ASN A CA 1
ATOM 737 C C . ASN A 1 94 ? 0.893 -1.446 19.393 1.00 95.25 94 ASN A C 1
ATOM 739 O O . ASN A 1 94 ? 1.239 -1.127 20.532 1.00 95.25 94 ASN A O 1
ATOM 743 N N . ILE A 1 95 ? 1.707 -1.358 18.337 1.00 94.12 95 ILE A N 1
ATOM 744 C CA . ILE A 1 95 ? 3.122 -0.982 18.423 1.00 94.12 95 ILE A CA 1
ATOM 745 C C . ILE A 1 95 ? 3.372 0.304 17.644 1.00 94.12 95 ILE A C 1
ATOM 747 O O . ILE A 1 95 ? 3.728 1.311 18.250 1.00 94.12 95 ILE A O 1
ATOM 751 N N . HIS A 1 96 ? 3.174 0.289 16.324 1.00 93.75 96 HIS A N 1
ATOM 752 C CA . HIS A 1 96 ? 3.634 1.386 15.467 1.00 93.75 96 HIS A CA 1
ATOM 753 C C . HIS A 1 96 ? 2.880 2.703 15.709 1.00 93.75 96 HIS A C 1
ATOM 755 O O . HIS A 1 96 ? 3.500 3.748 15.883 1.00 93.75 96 HIS A O 1
ATOM 761 N N . ASN A 1 97 ? 1.545 2.651 15.756 1.00 94.75 97 ASN A N 1
ATOM 762 C CA . ASN A 1 97 ? 0.689 3.834 15.896 1.00 94.75 97 ASN A CA 1
ATOM 763 C C . ASN A 1 97 ? 0.423 4.220 17.361 1.00 94.75 97 ASN A C 1
ATOM 765 O O . ASN A 1 97 ? -0.235 5.231 17.633 1.00 94.75 97 ASN A O 1
ATOM 769 N N . LYS A 1 98 ? 0.924 3.431 18.319 1.00 94.75 98 LYS A N 1
ATOM 770 C CA . LYS A 1 98 ? 0.718 3.678 19.745 1.00 94.75 98 LYS A CA 1
ATOM 771 C C . LYS A 1 98 ? 1.517 4.898 20.192 1.00 94.75 98 LYS A C 1
ATOM 773 O O . LYS A 1 98 ? 2.709 5.026 19.929 1.00 94.75 98 LYS A O 1
ATOM 778 N N . SER A 1 99 ? 0.863 5.786 20.928 1.00 95.56 99 SER A N 1
ATOM 779 C CA . SER A 1 99 ? 1.480 6.975 21.513 1.00 95.56 99 SER A CA 1
ATOM 780 C C . SER A 1 99 ? 1.085 7.126 22.982 1.00 95.56 99 SER A C 1
ATOM 782 O O . SER A 1 99 ? 0.392 6.281 23.547 1.00 95.56 99 SER A O 1
ATOM 784 N N . LYS A 1 100 ? 1.524 8.213 23.630 1.00 96.44 100 LYS A N 1
ATOM 785 C CA . LYS A 1 100 ? 1.103 8.531 25.008 1.00 96.44 100 LYS A CA 1
ATOM 786 C C . LYS A 1 100 ? -0.405 8.793 25.118 1.00 96.44 100 LYS A C 1
ATOM 788 O O . LYS A 1 100 ? -0.973 8.589 26.183 1.00 96.44 100 LYS A O 1
ATOM 793 N N . ILE A 1 101 ? -1.020 9.271 24.036 1.00 96.31 101 ILE A N 1
ATOM 794 C CA . ILE A 1 101 ? -2.431 9.679 23.976 1.00 96.31 101 ILE A CA 1
ATOM 795 C C . ILE A 1 101 ? -3.271 8.573 23.323 1.00 96.31 101 ILE A C 1
ATOM 797 O O . ILE A 1 101 ? -4.286 8.142 23.869 1.00 96.31 101 ILE A O 1
ATOM 801 N N . ASN A 1 102 ? -2.809 8.065 22.180 1.00 95.69 102 ASN A N 1
ATOM 802 C CA . ASN A 1 102 ? -3.476 7.008 21.434 1.00 95.69 102 ASN A CA 1
ATOM 803 C C . ASN A 1 102 ? -2.983 5.656 21.937 1.00 95.69 102 ASN A C 1
ATOM 805 O O . ASN A 1 102 ? -1.894 5.212 21.573 1.00 95.69 102 ASN A O 1
ATOM 809 N N . THR A 1 103 ? -3.777 5.003 22.781 1.00 95.94 103 THR A N 1
ATOM 810 C CA . THR A 1 103 ? -3.393 3.742 23.437 1.00 95.94 103 THR A CA 1
ATOM 811 C C . THR A 1 103 ? -4.373 2.601 23.205 1.00 95.94 103 THR A C 1
ATOM 813 O O . THR A 1 103 ? -4.031 1.459 23.507 1.00 95.94 103 THR A O 1
ATOM 816 N N . LYS A 1 104 ? -5.567 2.875 22.664 1.00 96.06 104 LYS A N 1
ATOM 817 C CA . LYS A 1 104 ? -6.587 1.858 22.410 1.00 96.06 104 LYS A CA 1
ATOM 818 C C . LYS A 1 104 ? -6.468 1.349 20.963 1.00 96.06 104 LYS A C 1
ATOM 820 O O . LYS A 1 104 ? -6.727 2.133 20.048 1.00 96.06 104 LYS A O 1
ATOM 825 N N . PRO A 1 105 ? -6.082 0.080 20.734 1.00 97.12 105 PRO A N 1
ATOM 826 C CA . PRO A 1 105 ? -5.984 -0.484 19.392 1.00 97.12 105 PRO A CA 1
ATOM 827 C C . PRO A 1 105 ? -7.376 -0.785 18.825 1.00 97.12 105 PRO A C 1
ATOM 829 O O . PRO A 1 105 ? -8.242 -1.291 19.543 1.00 97.12 105 PRO A O 1
ATOM 832 N N . LEU A 1 106 ? -7.566 -0.510 17.535 1.00 97.69 106 LEU A N 1
ATOM 833 C CA . LEU A 1 106 ? -8.711 -0.948 16.738 1.00 97.69 106 LEU A CA 1
ATOM 834 C C . LEU A 1 106 ? -8.197 -1.624 15.463 1.00 97.69 106 LEU A C 1
ATOM 836 O O . LEU A 1 106 ? -7.387 -1.043 14.735 1.00 97.69 106 LEU A O 1
ATOM 840 N N . ILE A 1 107 ? -8.689 -2.830 15.185 1.00 98.06 107 ILE A N 1
ATOM 841 C CA . ILE A 1 107 ? -8.434 -3.558 13.938 1.00 98.06 107 ILE A CA 1
ATOM 842 C C . ILE A 1 107 ? -9.728 -3.588 13.146 1.00 98.06 107 ILE A C 1
ATOM 844 O O . ILE A 1 107 ? -10.738 -4.087 13.631 1.00 98.06 107 ILE A O 1
ATOM 848 N N . ILE A 1 108 ? -9.708 -3.048 11.937 1.00 98.44 108 ILE A N 1
ATOM 849 C CA . ILE A 1 108 ? -10.888 -2.951 11.084 1.00 98.44 108 ILE A CA 1
ATOM 850 C C . ILE A 1 108 ? -10.691 -3.906 9.917 1.00 98.44 108 ILE A C 1
ATOM 852 O O . ILE A 1 108 ? -9.747 -3.740 9.143 1.00 98.44 108 ILE A O 1
ATOM 856 N N . LYS A 1 109 ? -11.567 -4.903 9.809 1.00 98.69 109 LYS A N 1
ATOM 857 C CA . LYS A 1 109 ? -11.617 -5.856 8.702 1.00 98.69 109 LYS A CA 1
ATOM 858 C C . LYS A 1 109 ? -12.657 -5.387 7.696 1.00 98.69 109 LYS A C 1
ATOM 860 O O . LYS A 1 109 ? -13.796 -5.106 8.072 1.00 98.69 109 LYS A O 1
ATOM 865 N N . PHE A 1 110 ? -12.285 -5.325 6.427 1.00 98.75 110 PHE A N 1
ATOM 866 C CA . PHE A 1 110 ? -13.170 -4.837 5.374 1.00 98.75 110 PHE A CA 1
ATOM 867 C C . PHE A 1 110 ? -12.850 -5.474 4.022 1.00 98.75 110 PHE A C 1
ATOM 869 O O . PHE A 1 110 ? -11.792 -6.079 3.839 1.00 98.75 110 PHE A O 1
ATOM 876 N N . GLU A 1 111 ? -13.773 -5.338 3.075 1.00 98.62 111 GLU A N 1
ATOM 877 C CA . GLU A 1 111 ? -13.599 -5.791 1.699 1.00 98.62 111 GLU A CA 1
ATOM 878 C C . GLU A 1 111 ? -13.415 -4.619 0.727 1.00 98.62 111 GLU A C 1
ATOM 880 O O . GLU A 1 111 ? -14.148 -3.638 0.790 1.00 98.62 111 GLU A O 1
ATOM 885 N N . MET A 1 112 ? -12.471 -4.734 -0.211 1.00 98.38 112 MET A N 1
ATOM 886 C CA . MET A 1 112 ? -12.334 -3.817 -1.350 1.00 98.38 112 MET A CA 1
ATOM 887 C C . MET A 1 112 ? -12.111 -4.570 -2.670 1.00 98.38 112 MET A C 1
ATOM 889 O O . MET A 1 112 ? -11.498 -5.648 -2.666 1.00 98.38 112 MET A O 1
ATOM 893 N N . PRO A 1 113 ? -12.588 -4.028 -3.807 1.00 98.25 113 PRO A N 1
ATOM 894 C CA . PRO A 1 113 ? -12.211 -4.515 -5.131 1.00 98.25 113 PRO A CA 1
ATOM 895 C C . PRO A 1 113 ? -10.763 -4.125 -5.459 1.00 98.25 113 PRO A C 1
ATOM 897 O O . PRO A 1 113 ? -10.299 -3.061 -5.058 1.00 98.25 113 PRO A O 1
ATOM 900 N N . ILE A 1 114 ? -10.060 -4.965 -6.224 1.00 98.19 114 ILE A N 1
ATOM 901 C CA . ILE A 1 114 ? -8.649 -4.745 -6.597 1.00 98.19 114 ILE A CA 1
ATOM 902 C C . ILE A 1 114 ? -8.414 -3.441 -7.377 1.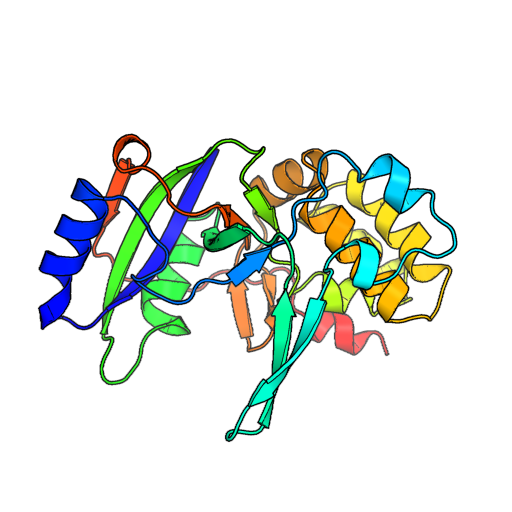00 98.19 114 ILE A C 1
ATOM 904 O O . ILE A 1 114 ? -7.356 -2.821 -7.255 1.00 98.19 114 ILE A O 1
ATOM 908 N N . SER A 1 115 ? -9.429 -2.984 -8.112 1.00 97.81 115 SER A N 1
ATOM 909 C CA . SER A 1 115 ? -9.408 -1.721 -8.851 1.00 97.81 115 SER A CA 1
ATOM 910 C C . SER A 1 115 ? -9.226 -0.501 -7.943 1.00 97.81 115 SER A C 1
ATOM 912 O O . SER A 1 115 ? -8.763 0.533 -8.402 1.00 97.81 115 SER A O 1
ATOM 914 N N . GLU A 1 116 ? -9.546 -0.625 -6.653 1.00 98.06 116 GLU A N 1
ATOM 915 C CA . GLU A 1 116 ? -9.462 0.446 -5.651 1.00 98.06 116 GLU A CA 1
ATOM 916 C C . GLU A 1 116 ? -8.284 0.260 -4.677 1.00 98.06 116 GLU A C 1
ATOM 918 O O . GLU A 1 116 ? -8.218 0.910 -3.627 1.00 98.06 116 GLU A O 1
ATOM 923 N N . VAL A 1 117 ? -7.368 -0.658 -5.004 1.00 98.44 117 VAL A N 1
ATOM 924 C CA . VAL A 1 117 ? -6.207 -1.034 -4.192 1.00 98.44 117 VAL A CA 1
ATOM 925 C C . VAL A 1 117 ? -4.922 -0.608 -4.897 1.00 98.44 117 VAL A C 1
ATOM 927 O O . VAL A 1 117 ? -4.754 -0.793 -6.105 1.00 98.44 117 VAL A O 1
ATOM 930 N N . TYR A 1 118 ? -3.986 -0.100 -4.103 1.00 98.56 118 TYR A N 1
ATOM 931 C CA . TYR A 1 118 ? -2.640 0.289 -4.501 1.00 98.56 118 TYR A CA 1
ATOM 932 C C . TYR A 1 118 ? -1.634 -0.299 -3.508 1.00 98.56 118 TYR A C 1
ATOM 934 O O . TYR A 1 118 ? -1.914 -0.371 -2.313 1.00 98.56 118 TYR A O 1
ATOM 942 N N . ILE A 1 119 ? -0.444 -0.691 -3.952 1.00 98.62 119 ILE A N 1
ATOM 943 C CA . ILE A 1 119 ? 0.650 -1.056 -3.041 1.00 98.62 119 ILE A CA 1
ATOM 944 C C . ILE A 1 119 ? 1.221 0.220 -2.414 1.00 98.62 119 ILE A C 1
ATOM 946 O O . ILE A 1 119 ? 1.441 1.226 -3.092 1.00 98.62 119 ILE A O 1
ATOM 950 N N . ASP A 1 120 ? 1.517 0.174 -1.117 1.00 97.62 120 ASP A N 1
ATOM 951 C CA . ASP A 1 120 ? 2.330 1.203 -0.477 1.00 97.62 120 ASP A CA 1
ATOM 952 C C . ASP A 1 120 ? 3.823 0.949 -0.733 1.00 97.62 120 ASP A C 1
ATOM 954 O O . ASP A 1 120 ? 4.514 0.257 0.015 1.00 97.62 120 ASP A O 1
ATOM 958 N N . GLY A 1 121 ? 4.341 1.527 -1.818 1.00 96.38 121 GLY A N 1
ATOM 959 C CA . GLY A 1 121 ? 5.737 1.343 -2.219 1.00 96.38 121 GLY A CA 1
ATOM 960 C C . GLY A 1 121 ? 6.778 2.066 -1.351 1.00 96.38 121 GLY A C 1
ATOM 961 O O . GLY A 1 121 ? 7.981 1.904 -1.585 1.00 96.38 121 GLY A O 1
ATOM 962 N N . ARG A 1 122 ? 6.370 2.888 -0.374 1.00 93.56 122 ARG A N 1
ATOM 963 C CA . ARG A 1 122 ? 7.274 3.793 0.372 1.00 93.56 122 ARG A CA 1
ATOM 964 C C . ARG A 1 122 ? 8.186 3.072 1.346 1.00 93.56 122 ARG A C 1
ATOM 966 O O . ARG A 1 122 ? 9.326 3.503 1.519 1.00 93.56 122 ARG A O 1
ATOM 973 N N . ASP A 1 123 ? 7.704 1.989 1.940 1.00 89.56 123 ASP A N 1
ATOM 974 C CA . ASP A 1 123 ? 8.433 1.282 2.989 1.00 89.56 123 ASP A CA 1
ATOM 975 C C . ASP A 1 123 ? 9.359 0.184 2.464 1.00 89.56 123 ASP A C 1
ATOM 977 O O . ASP A 1 123 ? 10.174 -0.308 3.241 1.00 89.56 123 ASP A O 1
ATOM 981 N N . PHE A 1 124 ? 9.284 -0.177 1.174 1.00 95.62 124 PHE A N 1
ATOM 982 C CA . PHE A 1 124 ? 10.161 -1.194 0.580 1.00 95.62 124 PHE A CA 1
ATOM 983 C C . PHE A 1 124 ? 10.492 -0.955 -0.902 1.00 95.62 124 PHE A C 1
ATOM 985 O O . PHE A 1 124 ? 11.665 -0.791 -1.242 1.00 95.62 124 PHE A O 1
ATOM 992 N N . LEU A 1 125 ? 9.489 -0.894 -1.791 1.00 96.69 125 LEU A N 1
ATOM 993 C CA . LEU A 1 125 ? 9.706 -0.878 -3.249 1.00 96.69 125 LEU A CA 1
ATOM 994 C C . LEU A 1 125 ? 10.602 0.269 -3.727 1.00 96.69 125 LEU A C 1
ATOM 996 O O . LEU A 1 125 ? 11.525 0.033 -4.505 1.00 96.69 125 LEU A O 1
ATOM 1000 N N . HIS A 1 126 ? 10.400 1.494 -3.234 1.00 95.69 126 HIS A N 1
ATOM 1001 C CA . HIS A 1 126 ? 11.253 2.627 -3.613 1.00 95.69 126 HIS A CA 1
ATOM 1002 C C . HIS A 1 126 ? 12.726 2.417 -3.256 1.00 95.69 126 HIS A C 1
ATOM 1004 O O . HIS A 1 126 ? 13.607 2.866 -3.989 1.00 95.69 126 HIS A O 1
ATOM 1010 N N . TYR A 1 127 ? 13.004 1.711 -2.160 1.00 94.12 127 TYR A N 1
ATOM 1011 C CA . TYR A 1 127 ? 14.368 1.376 -1.767 1.00 94.12 127 TYR A CA 1
ATOM 1012 C C . TYR A 1 127 ? 14.945 0.276 -2.654 1.00 94.12 127 TYR A C 1
ATOM 1014 O O . TYR A 1 127 ? 16.073 0.420 -3.125 1.00 94.12 127 TYR A O 1
ATOM 1022 N N . ALA A 1 128 ? 14.170 -0.775 -2.931 1.00 95.44 128 ALA A N 1
ATOM 1023 C CA . ALA A 1 128 ? 14.584 -1.870 -3.806 1.00 95.44 128 ALA A CA 1
ATOM 1024 C C . ALA A 1 128 ? 14.885 -1.385 -5.236 1.00 95.44 128 ALA A C 1
ATOM 1026 O O . ALA A 1 128 ? 15.958 -1.658 -5.769 1.00 95.44 128 ALA A O 1
ATOM 1027 N N . PHE A 1 129 ? 14.012 -0.566 -5.827 1.00 96.19 129 PHE A N 1
ATOM 1028 C CA . PHE A 1 129 ? 14.211 0.016 -7.165 1.00 96.19 129 PHE A CA 1
ATOM 1029 C C . PHE A 1 129 ? 15.324 1.076 -7.204 1.00 96.19 129 PHE A C 1
ATOM 1031 O O . PHE A 1 129 ? 15.886 1.375 -8.262 1.00 96.19 129 PHE A O 1
ATOM 1038 N N . GLY A 1 130 ? 15.701 1.625 -6.048 1.00 93.12 130 GLY A N 1
ATOM 1039 C CA . GLY A 1 130 ? 16.883 2.472 -5.902 1.00 93.12 130 GLY A CA 1
ATOM 1040 C C . GLY A 1 130 ? 18.209 1.719 -6.072 1.00 93.12 130 GLY A C 1
ATOM 1041 O O . GLY A 1 130 ? 19.237 2.355 -6.298 1.00 93.12 130 GLY A O 1
ATOM 1042 N N . LYS A 1 131 ? 18.206 0.383 -6.006 1.00 91.62 131 LYS A N 1
ATOM 1043 C CA . LYS A 1 131 ? 19.394 -0.470 -6.159 1.00 91.62 131 LYS A CA 1
ATOM 1044 C C . LYS A 1 131 ? 19.508 -1.017 -7.580 1.00 91.62 131 LYS A C 1
ATOM 1046 O O . LYS A 1 131 ? 18.505 -1.234 -8.251 1.00 91.62 131 LYS A O 1
ATOM 1051 N N . ASP A 1 132 ? 20.734 -1.223 -8.045 1.00 89.81 132 ASP A N 1
ATOM 1052 C CA . ASP A 1 132 ? 21.075 -1.706 -9.391 1.00 89.81 132 ASP A CA 1
ATOM 1053 C C . ASP A 1 132 ? 21.737 -3.097 -9.410 1.00 89.81 132 ASP A C 1
ATOM 1055 O O . ASP A 1 132 ? 22.109 -3.583 -10.477 1.00 89.81 132 ASP A O 1
ATOM 1059 N N . ASP A 1 133 ? 21.834 -3.763 -8.258 1.00 91.56 133 ASP A N 1
ATOM 1060 C CA . ASP A 1 133 ? 22.353 -5.128 -8.140 1.00 91.56 133 ASP A CA 1
ATOM 1061 C C . ASP A 1 133 ? 21.251 -6.163 -8.426 1.00 91.56 133 ASP A C 1
ATOM 1063 O O . ASP A 1 133 ? 20.606 -6.707 -7.522 1.00 91.56 133 ASP A O 1
ATOM 1067 N N . ILE A 1 134 ? 21.018 -6.415 -9.719 1.00 93.44 134 ILE A N 1
ATOM 1068 C CA . ILE A 1 134 ? 19.944 -7.297 -10.199 1.00 93.44 134 ILE A CA 1
ATOM 1069 C C . ILE A 1 134 ? 19.983 -8.694 -9.572 1.00 93.44 134 ILE A C 1
ATOM 1071 O O . ILE A 1 134 ? 18.932 -9.235 -9.244 1.00 93.44 134 ILE A O 1
ATOM 1075 N N . ASN A 1 135 ? 21.171 -9.255 -9.340 1.00 93.06 135 ASN A N 1
ATOM 1076 C CA . ASN A 1 135 ? 21.322 -10.631 -8.862 1.00 93.06 135 ASN A CA 1
ATOM 1077 C C . ASN A 1 135 ? 20.889 -10.808 -7.402 1.00 93.06 135 ASN A C 1
ATOM 1079 O O . ASN A 1 135 ? 20.553 -11.917 -6.999 1.00 93.06 135 ASN A O 1
ATOM 1083 N N . LYS A 1 136 ? 20.898 -9.733 -6.609 1.00 92.06 136 LYS A N 1
ATOM 1084 C CA . LYS A 1 136 ? 20.447 -9.767 -5.211 1.00 92.06 136 LYS A CA 1
ATOM 1085 C C . LYS A 1 136 ? 19.040 -9.218 -5.029 1.00 92.06 136 LYS A C 1
ATOM 1087 O O . LYS A 1 136 ? 18.297 -9.731 -4.202 1.00 92.06 136 LYS A O 1
ATOM 1092 N N . VAL A 1 137 ? 18.677 -8.170 -5.768 1.00 95.12 137 VAL A N 1
ATOM 1093 C CA . VAL A 1 137 ? 17.391 -7.486 -5.577 1.00 95.12 137 VAL A CA 1
ATOM 1094 C C . VAL A 1 137 ? 16.255 -8.233 -6.266 1.00 95.12 137 VAL A C 1
ATOM 1096 O O . VAL A 1 137 ? 15.183 -8.367 -5.682 1.00 95.12 137 VAL A O 1
ATOM 1099 N N . LEU A 1 138 ? 16.479 -8.739 -7.483 1.00 95.88 138 LEU A N 1
ATOM 1100 C CA . LEU A 1 138 ? 15.422 -9.366 -8.274 1.00 95.88 138 LEU A CA 1
ATOM 1101 C C . LEU A 1 138 ? 14.823 -10.612 -7.602 1.00 95.88 138 LEU A C 1
ATOM 1103 O O . LEU A 1 138 ? 13.599 -10.670 -7.551 1.00 95.88 138 LEU A O 1
ATOM 1107 N N . PRO A 1 139 ? 15.609 -11.540 -7.009 1.00 96.31 139 PRO A N 1
ATOM 1108 C CA . PRO A 1 139 ? 15.031 -12.689 -6.308 1.00 96.31 139 PRO A CA 1
ATOM 1109 C C . PRO A 1 139 ? 14.135 -12.290 -5.130 1.00 96.31 139 PRO A C 1
ATOM 1111 O O . PRO A 1 139 ? 13.125 -12.934 -4.883 1.00 96.31 139 PRO A O 1
ATOM 1114 N N . ILE A 1 140 ? 14.478 -11.209 -4.416 1.00 96.75 140 ILE A N 1
ATOM 1115 C CA . ILE A 1 140 ? 13.662 -10.701 -3.303 1.00 96.75 140 ILE A CA 1
ATOM 1116 C C . ILE A 1 140 ? 12.364 -10.085 -3.832 1.00 96.75 140 ILE A C 1
ATOM 1118 O O . ILE A 1 140 ? 11.298 -10.299 -3.264 1.00 96.75 140 ILE A O 1
ATOM 1122 N N . LEU A 1 141 ? 12.445 -9.298 -4.909 1.00 97.75 141 LEU A N 1
ATOM 1123 C CA . LEU A 1 141 ? 11.259 -8.708 -5.525 1.00 97.75 141 LEU A CA 1
ATOM 1124 C C . LEU A 1 141 ? 10.323 -9.780 -6.084 1.00 97.75 141 LEU A C 1
ATOM 1126 O O . LEU A 1 141 ? 9.121 -9.675 -5.884 1.00 97.75 141 LEU A O 1
ATOM 1130 N N . GLU A 1 142 ? 10.860 -10.803 -6.743 1.00 98.06 142 GLU A N 1
ATOM 1131 C CA . GLU A 1 142 ? 10.078 -11.912 -7.289 1.00 98.06 142 GLU A CA 1
ATOM 1132 C C . GLU A 1 142 ? 9.390 -12.734 -6.187 1.00 98.06 142 GLU A C 1
ATOM 1134 O O . GLU A 1 142 ? 8.213 -13.051 -6.336 1.00 98.06 142 GLU A O 1
ATOM 1139 N N . ASP A 1 143 ? 10.070 -13.011 -5.065 1.00 97.75 143 ASP A N 1
ATOM 1140 C CA . ASP A 1 143 ? 9.473 -13.744 -3.931 1.00 97.75 143 ASP A CA 1
ATOM 1141 C C . ASP A 1 143 ? 8.326 -12.961 -3.266 1.00 97.75 143 ASP A C 1
ATOM 1143 O O . ASP A 1 143 ? 7.331 -13.543 -2.847 1.00 97.75 143 ASP A O 1
ATOM 1147 N N . LEU A 1 144 ? 8.442 -11.629 -3.195 1.00 97.62 144 LEU A N 1
ATOM 1148 C CA . LEU A 1 144 ? 7.472 -10.768 -2.508 1.00 97.62 144 LEU A CA 1
ATOM 1149 C C . LEU A 1 144 ? 6.321 -10.275 -3.398 1.00 97.62 144 LEU A C 1
ATOM 1151 O O . LEU A 1 144 ? 5.216 -10.064 -2.907 1.00 97.62 144 LEU A O 1
ATOM 1155 N N . TYR A 1 145 ? 6.588 -10.031 -4.680 1.00 98.44 145 TYR A N 1
ATOM 1156 C CA . TYR A 1 145 ? 5.688 -9.322 -5.600 1.00 98.44 145 TYR A CA 1
ATOM 1157 C C . TYR A 1 145 ? 5.401 -10.108 -6.888 1.00 98.44 145 TYR A C 1
ATOM 1159 O O . TYR A 1 145 ? 4.790 -9.567 -7.809 1.00 98.44 145 TYR A O 1
ATOM 1167 N N . GLY A 1 146 ? 5.852 -11.364 -6.964 1.00 98.31 146 GLY A N 1
ATOM 1168 C CA . GLY A 1 146 ? 5.631 -12.255 -8.097 1.00 98.31 146 GLY A CA 1
ATOM 1169 C C . GLY A 1 146 ? 6.450 -11.912 -9.341 1.00 98.31 146 GLY A C 1
ATOM 1170 O O . GLY A 1 146 ? 7.131 -10.892 -9.437 1.00 98.31 146 GLY A O 1
ATOM 1171 N N . SER A 1 147 ? 6.385 -12.793 -10.340 1.00 98.19 147 SER A N 1
ATOM 1172 C CA . SER A 1 147 ? 7.214 -12.696 -11.555 1.00 98.19 147 SER A CA 1
ATOM 1173 C C . SER A 1 147 ? 6.907 -11.473 -12.433 1.00 98.19 147 SER A C 1
ATOM 1175 O O . SER A 1 147 ? 7.778 -11.007 -13.171 1.00 98.19 147 SER A O 1
ATOM 1177 N N . ASN A 1 148 ? 5.711 -10.885 -12.318 1.00 97.81 148 ASN A N 1
ATOM 1178 C CA . ASN A 1 148 ? 5.311 -9.713 -13.103 1.00 97.81 148 ASN A CA 1
ATOM 1179 C C . ASN A 1 148 ? 6.163 -8.469 -12.792 1.00 97.81 148 ASN A C 1
ATOM 1181 O O . ASN A 1 148 ? 6.342 -7.606 -13.652 1.00 97.81 148 ASN A O 1
ATOM 1185 N N . ILE A 1 149 ? 6.760 -8.382 -11.595 1.00 98.50 149 ILE A N 1
ATOM 1186 C CA . ILE A 1 149 ? 7.624 -7.253 -11.218 1.00 98.50 149 ILE A CA 1
ATOM 1187 C C . ILE A 1 149 ? 8.955 -7.225 -11.985 1.00 98.50 149 ILE A C 1
ATOM 1189 O O . ILE A 1 149 ? 9.606 -6.177 -12.062 1.00 98.50 149 ILE A O 1
ATOM 1193 N N . ILE A 1 150 ? 9.372 -8.360 -12.560 1.00 98.12 150 ILE A N 1
ATOM 1194 C CA . ILE A 1 150 ? 10.690 -8.531 -13.180 1.00 98.12 150 ILE A CA 1
ATOM 1195 C C . ILE A 1 150 ? 10.901 -7.519 -14.306 1.00 98.12 150 ILE A C 1
ATOM 1197 O O . ILE A 1 150 ? 11.953 -6.875 -14.374 1.00 98.12 150 ILE A O 1
ATOM 1201 N N . ASP A 1 151 ? 9.903 -7.348 -15.171 1.00 97.19 151 ASP A N 1
ATOM 1202 C CA . ASP A 1 151 ? 10.000 -6.456 -16.326 1.00 97.19 151 ASP A CA 1
ATOM 1203 C C . ASP A 1 151 ? 10.061 -4.986 -15.908 1.00 97.19 151 ASP A C 1
ATOM 1205 O O . ASP A 1 151 ? 10.856 -4.215 -16.459 1.00 97.19 151 ASP A O 1
ATOM 1209 N N . TYR A 1 152 ? 9.298 -4.604 -14.882 1.00 98.38 152 TYR A N 1
ATOM 1210 C CA . TYR A 1 152 ? 9.373 -3.267 -14.299 1.00 98.38 152 TYR A CA 1
ATOM 1211 C C . TYR A 1 152 ? 10.757 -2.996 -13.717 1.00 98.38 152 TYR A C 1
ATOM 1213 O O . TYR A 1 152 ? 11.365 -1.968 -14.022 1.00 98.38 152 TYR A O 1
ATOM 1221 N N . TYR A 1 153 ? 11.292 -3.924 -12.920 1.00 98.00 153 TYR A N 1
ATOM 1222 C CA . TYR A 1 153 ? 12.600 -3.742 -12.301 1.00 98.00 153 TYR A CA 1
ATOM 1223 C C . TYR A 1 153 ? 13.721 -3.669 -13.345 1.00 98.00 153 TYR A C 1
ATOM 1225 O O . TYR A 1 153 ? 14.529 -2.737 -13.315 1.00 98.00 153 TYR A O 1
ATOM 1233 N N . LYS A 1 154 ? 13.724 -4.575 -14.335 1.00 97.06 154 LYS A N 1
ATOM 1234 C CA . LYS A 1 154 ? 14.677 -4.542 -15.457 1.00 97.06 154 LYS A CA 1
ATOM 1235 C C . LYS A 1 154 ? 14.630 -3.211 -16.200 1.00 97.06 154 LYS A C 1
ATOM 1237 O O . LYS A 1 154 ? 15.684 -2.645 -16.481 1.00 97.06 154 LYS A O 1
ATOM 1242 N N . ARG A 1 155 ? 13.434 -2.672 -16.474 1.00 96.38 155 ARG A N 1
ATOM 1243 C CA . ARG A 1 155 ? 13.274 -1.345 -17.093 1.00 96.38 155 ARG A CA 1
ATOM 1244 C C . ARG A 1 155 ? 13.791 -0.229 -16.190 1.00 96.38 155 ARG A C 1
ATOM 1246 O O . ARG A 1 155 ? 14.498 0.649 -16.683 1.00 96.38 155 ARG A O 1
ATOM 1253 N N . ALA A 1 156 ? 13.488 -0.258 -14.893 1.00 96.75 156 ALA A N 1
ATOM 1254 C CA . ALA A 1 156 ? 13.914 0.765 -13.938 1.00 96.75 156 ALA A CA 1
ATOM 1255 C C . ALA A 1 156 ? 15.442 0.907 -13.877 1.00 96.75 156 ALA A C 1
ATOM 1257 O O . ALA A 1 156 ? 15.963 2.025 -13.887 1.00 96.75 156 ALA A O 1
ATOM 1258 N N . ILE A 1 157 ? 16.172 -0.212 -13.869 1.00 95.50 157 ILE A N 1
ATOM 1259 C CA . ILE A 1 157 ? 17.634 -0.193 -13.728 1.00 95.50 157 ILE A CA 1
ATOM 1260 C C . ILE A 1 157 ? 18.382 0.211 -15.006 1.00 95.50 157 ILE A C 1
ATOM 1262 O O . ILE A 1 157 ? 19.570 0.524 -14.918 1.00 95.50 157 ILE A O 1
ATOM 1266 N N . THR A 1 158 ? 17.708 0.285 -16.164 1.00 95.12 158 THR A N 1
ATOM 1267 C CA . THR A 1 158 ? 18.316 0.789 -17.416 1.00 95.12 158 THR A CA 1
ATOM 1268 C C . THR A 1 158 ? 18.759 2.248 -17.321 1.00 95.12 158 THR A C 1
ATOM 1270 O O . THR A 1 158 ? 19.641 2.679 -18.062 1.00 95.12 158 THR A O 1
ATOM 1273 N N . LYS A 1 159 ? 18.176 3.014 -16.391 1.00 94.44 159 LYS A N 1
ATOM 1274 C CA . LYS A 1 159 ? 18.528 4.410 -16.129 1.00 94.44 159 LYS A CA 1
ATOM 1275 C C . LYS A 1 159 ? 18.974 4.577 -14.684 1.00 94.44 159 LYS A C 1
ATOM 1277 O O . LYS A 1 159 ? 18.502 3.883 -13.784 1.00 94.44 159 LYS A O 1
ATOM 1282 N N . LYS A 1 160 ? 19.884 5.521 -14.442 1.00 93.06 160 LYS A N 1
ATOM 1283 C CA . LYS A 1 160 ? 20.257 5.959 -13.083 1.00 93.06 160 LYS A CA 1
ATOM 1284 C C . LYS A 1 160 ? 19.352 7.076 -12.552 1.00 93.06 160 LYS A C 1
ATOM 1286 O O . LYS A 1 160 ? 19.471 7.448 -11.392 1.00 93.06 160 LYS A O 1
ATOM 1291 N N . ASP A 1 161 ? 18.460 7.599 -13.391 1.00 95.44 161 ASP A N 1
ATOM 1292 C CA . ASP A 1 161 ? 17.555 8.684 -13.030 1.00 95.44 161 ASP A CA 1
ATOM 1293 C C . ASP A 1 161 ? 16.561 8.248 -11.938 1.00 95.44 161 ASP A C 1
ATOM 1295 O O . ASP A 1 161 ? 15.809 7.282 -12.095 1.00 95.44 161 ASP A O 1
ATOM 1299 N N . ILE A 1 162 ? 16.584 8.964 -10.812 1.00 94.62 162 ILE A N 1
ATOM 1300 C CA . ILE A 1 162 ? 15.778 8.643 -9.628 1.00 94.62 162 ILE A CA 1
ATOM 1301 C C . ILE A 1 162 ? 14.291 8.904 -9.888 1.00 94.62 162 ILE A C 1
ATOM 1303 O O . ILE A 1 162 ? 13.457 8.144 -9.397 1.00 94.62 162 ILE A O 1
ATOM 1307 N N . GLN A 1 163 ? 13.943 9.936 -10.665 1.00 96.00 163 GLN A N 1
ATOM 1308 C CA . GLN A 1 163 ? 12.543 10.250 -10.959 1.00 96.00 163 GLN A CA 1
ATOM 1309 C C . GLN A 1 163 ? 11.920 9.183 -11.857 1.00 96.00 163 GLN A C 1
ATOM 1311 O O . GLN A 1 163 ? 10.815 8.727 -11.582 1.00 96.00 163 GLN A O 1
ATOM 1316 N N . TYR A 1 164 ? 12.652 8.727 -12.870 1.00 97.50 164 TYR A N 1
ATOM 1317 C CA . TYR A 1 164 ? 12.259 7.630 -13.744 1.00 97.50 164 TYR A CA 1
ATOM 1318 C C . TYR A 1 164 ? 12.034 6.345 -12.943 1.00 97.50 164 TYR A C 1
ATOM 1320 O O . TYR A 1 164 ? 10.988 5.714 -13.067 1.00 97.50 164 TYR A O 1
ATOM 1328 N N . ARG A 1 165 ? 12.977 5.968 -12.069 1.00 97.31 165 ARG A N 1
ATOM 1329 C CA . ARG A 1 165 ? 12.832 4.776 -11.214 1.00 97.31 165 ARG A CA 1
ATOM 1330 C C . ARG A 1 165 ? 11.640 4.885 -10.272 1.00 97.31 165 ARG A C 1
ATOM 1332 O O . ARG A 1 165 ? 10.900 3.919 -10.122 1.00 97.31 165 ARG A O 1
ATOM 1339 N N . ALA A 1 166 ? 11.446 6.048 -9.655 1.00 97.19 166 ALA A N 1
ATOM 1340 C CA . ALA A 1 166 ? 10.311 6.285 -8.775 1.00 97.19 166 ALA A CA 1
ATOM 1341 C C . ALA A 1 166 ? 8.974 6.225 -9.532 1.00 97.19 166 ALA A C 1
ATOM 1343 O O . ALA A 1 166 ? 8.035 5.627 -9.020 1.00 97.19 166 ALA A O 1
ATOM 1344 N N . ALA A 1 167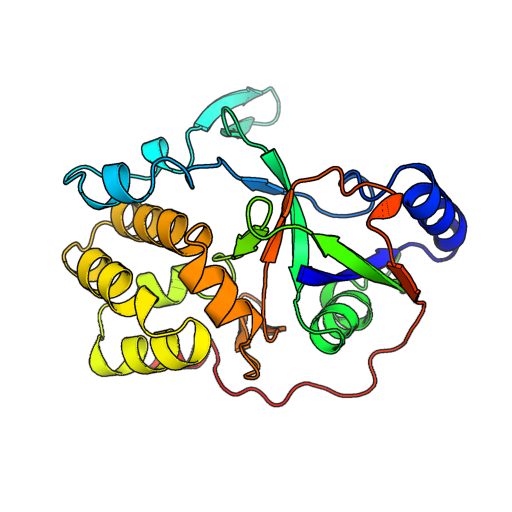 ? 8.916 6.749 -10.759 1.00 98.19 167 ALA A N 1
ATOM 1345 C CA . ALA A 1 167 ? 7.741 6.643 -11.617 1.00 98.19 167 ALA A CA 1
ATOM 1346 C C . ALA A 1 167 ? 7.465 5.192 -12.043 1.00 98.19 167 ALA A C 1
ATOM 1348 O O . ALA A 1 167 ? 6.317 4.771 -12.045 1.00 98.19 167 ALA A O 1
ATOM 1349 N N . ILE A 1 168 ? 8.494 4.382 -12.325 1.00 98.44 168 ILE A N 1
ATOM 1350 C CA . ILE A 1 168 ? 8.299 2.941 -12.560 1.00 98.44 168 ILE A CA 1
ATOM 1351 C C . ILE A 1 168 ? 7.708 2.257 -11.318 1.00 98.44 168 ILE A C 1
ATOM 1353 O O . ILE A 1 168 ? 6.790 1.455 -11.460 1.00 98.44 168 ILE A O 1
ATOM 1357 N N . VAL A 1 169 ? 8.189 2.586 -10.111 1.00 98.38 169 VAL A N 1
ATOM 1358 C CA . VAL A 1 169 ? 7.602 2.065 -8.861 1.00 98.38 169 VAL A CA 1
ATOM 1359 C C . VAL A 1 169 ? 6.133 2.464 -8.730 1.00 98.38 169 VAL A C 1
ATOM 1361 O O . VAL A 1 169 ? 5.334 1.642 -8.301 1.00 98.38 169 VAL A O 1
ATOM 1364 N N . ASP A 1 170 ? 5.751 3.676 -9.137 1.00 98.19 170 ASP A N 1
ATOM 1365 C CA . ASP A 1 170 ? 4.335 4.058 -9.152 1.00 98.19 170 ASP A CA 1
ATOM 1366 C C . ASP A 1 170 ? 3.502 3.155 -10.047 1.00 98.19 170 ASP A C 1
ATOM 1368 O O . ASP A 1 170 ? 2.419 2.760 -9.639 1.00 98.19 170 ASP A O 1
ATOM 1372 N N . LEU A 1 171 ? 4.008 2.782 -11.225 1.00 98.62 171 LEU A N 1
ATOM 1373 C CA . LEU A 1 171 ? 3.304 1.848 -12.107 1.00 98.62 171 LEU A CA 1
ATOM 1374 C C . LEU A 1 171 ? 3.168 0.463 -11.455 1.00 98.62 171 LEU A C 1
ATOM 1376 O O . LEU A 1 171 ? 2.071 -0.092 -11.427 1.00 98.62 171 LEU A O 1
ATOM 1380 N N . VAL A 1 172 ? 4.255 -0.053 -10.864 1.00 98.56 172 VAL A N 1
ATOM 1381 C CA . VAL A 1 172 ? 4.270 -1.327 -10.113 1.00 98.56 172 VAL A CA 1
ATOM 1382 C C . VAL A 1 172 ? 3.212 -1.331 -9.016 1.00 98.56 172 VAL A C 1
ATOM 1384 O O . VAL A 1 172 ? 2.494 -2.311 -8.850 1.00 98.56 172 VAL A O 1
ATOM 1387 N N . CYS A 1 173 ? 3.085 -0.225 -8.282 1.00 98.62 173 CYS A N 1
ATOM 1388 C CA . CYS A 1 173 ? 2.142 -0.120 -7.176 1.00 98.62 173 CYS A CA 1
ATOM 1389 C C . CYS A 1 173 ? 0.670 -0.173 -7.605 1.00 98.62 173 CYS A C 1
ATOM 1391 O O . CYS A 1 173 ? -0.197 -0.312 -6.742 1.00 98.62 173 CYS A O 1
ATOM 1393 N N . GLN A 1 174 ? 0.374 -0.032 -8.897 1.00 98.56 174 GLN A N 1
ATOM 1394 C CA . GLN A 1 174 ? -0.991 0.006 -9.418 1.00 98.56 174 GLN A CA 1
ATOM 1395 C C . GLN A 1 174 ? -1.332 -1.191 -10.315 1.00 98.56 174 GLN A C 1
ATOM 1397 O O . GLN A 1 174 ? -2.518 -1.440 -10.541 1.00 98.56 174 GLN A O 1
ATOM 1402 N N . ASP A 1 175 ? -0.333 -1.947 -10.778 1.00 98.69 175 ASP A N 1
ATOM 1403 C CA . ASP A 1 175 ? -0.522 -3.156 -11.583 1.00 98.69 175 ASP A CA 1
ATOM 1404 C C . ASP A 1 175 ? -1.271 -4.232 -10.784 1.00 98.69 175 ASP A C 1
ATOM 1406 O O . ASP A 1 175 ? -0.818 -4.691 -9.734 1.00 98.69 175 ASP A O 1
ATOM 1410 N N . GLU A 1 176 ? -2.444 -4.633 -11.273 1.00 98.56 176 GLU A N 1
ATOM 1411 C CA . GLU A 1 176 ? -3.329 -5.569 -10.573 1.00 98.56 176 GLU A CA 1
ATOM 1412 C C . GLU A 1 176 ? -2.722 -6.966 -10.413 1.00 98.56 176 GLU A C 1
ATOM 1414 O O . GLU A 1 176 ? -2.996 -7.644 -9.418 1.00 98.56 176 GLU A O 1
ATOM 1419 N N . SER A 1 177 ? -1.856 -7.386 -11.337 1.00 98.50 177 SER A N 1
ATOM 1420 C CA . SER A 1 177 ? -1.179 -8.681 -11.228 1.00 98.50 177 SER A CA 1
ATOM 1421 C C . SER A 1 177 ? -0.207 -8.657 -10.049 1.00 98.50 177 SER A C 1
ATOM 1423 O O . SER A 1 177 ? -0.231 -9.544 -9.202 1.00 98.50 177 SER A O 1
ATOM 1425 N N . ILE A 1 178 ? 0.559 -7.570 -9.922 1.00 98.75 178 ILE A N 1
ATOM 1426 C CA . ILE A 1 178 ? 1.524 -7.379 -8.831 1.00 98.75 178 ILE A CA 1
ATOM 1427 C C . ILE A 1 178 ? 0.813 -7.149 -7.489 1.00 98.75 178 ILE A C 1
ATOM 1429 O O . ILE A 1 178 ? 1.248 -7.662 -6.459 1.00 98.75 178 ILE A O 1
ATOM 1433 N N . ILE A 1 179 ? -0.307 -6.415 -7.478 1.00 98.81 179 ILE A N 1
ATOM 1434 C CA . ILE A 1 179 ? -1.152 -6.263 -6.282 1.00 98.81 179 ILE A CA 1
ATOM 1435 C C . ILE A 1 179 ? -1.645 -7.628 -5.801 1.00 98.81 179 ILE A C 1
ATOM 1437 O O . ILE A 1 179 ? -1.619 -7.893 -4.600 1.00 98.81 179 ILE A O 1
ATOM 1441 N N . THR A 1 180 ? -2.080 -8.488 -6.723 1.00 98.69 180 THR A N 1
ATOM 1442 C CA . THR A 1 180 ? -2.541 -9.844 -6.400 1.00 98.69 180 THR A CA 1
ATOM 1443 C C . THR A 1 180 ? -1.405 -10.694 -5.837 1.00 98.69 180 THR A C 1
ATOM 1445 O O . THR A 1 180 ? -1.590 -11.348 -4.810 1.00 98.69 180 THR A O 1
ATOM 1448 N N . ASP A 1 181 ? -0.228 -10.650 -6.460 1.00 98.62 181 ASP A N 1
ATOM 1449 C CA . ASP A 1 181 ? 0.950 -11.390 -6.003 1.00 98.62 181 ASP A CA 1
ATOM 1450 C C . ASP A 1 181 ? 1.369 -10.938 -4.588 1.00 98.62 181 ASP A C 1
ATOM 1452 O O . ASP A 1 181 ? 1.465 -11.761 -3.676 1.00 98.62 181 ASP A O 1
ATOM 1456 N N . HIS A 1 182 ? 1.477 -9.625 -4.351 1.00 98.38 182 HIS A N 1
ATOM 1457 C CA . HIS A 1 182 ? 1.806 -9.066 -3.029 1.00 98.38 182 HIS A CA 1
ATOM 1458 C C . HIS A 1 182 ? 0.724 -9.320 -1.975 1.00 98.38 182 HIS A C 1
ATOM 1460 O O . HIS A 1 182 ? 1.009 -9.449 -0.785 1.00 98.38 182 HIS A O 1
ATOM 1466 N N . TYR A 1 183 ? -0.545 -9.398 -2.380 1.00 98.62 183 TYR A N 1
ATOM 1467 C CA . TYR A 1 183 ? -1.642 -9.711 -1.461 1.00 98.62 183 TYR A CA 1
ATOM 1468 C C . TYR A 1 183 ? -1.486 -11.116 -0.876 1.00 98.62 183 TYR A C 1
ATOM 1470 O O . TYR A 1 183 ? -1.785 -11.320 0.304 1.00 98.62 183 TYR A O 1
ATOM 1478 N N . ASN A 1 184 ? -0.984 -12.048 -1.691 1.00 97.94 184 ASN A N 1
ATOM 1479 C CA . ASN A 1 184 ? -0.738 -13.439 -1.327 1.00 97.94 184 ASN A CA 1
ATOM 1480 C C . ASN A 1 184 ? 0.631 -13.671 -0.664 1.00 97.94 184 ASN A C 1
ATOM 1482 O O . ASN A 1 184 ? 0.904 -14.798 -0.250 1.00 97.94 184 ASN A O 1
ATOM 1486 N N . ASN A 1 185 ? 1.473 -12.641 -0.533 1.00 96.69 185 ASN A N 1
ATOM 1487 C CA . ASN A 1 185 ? 2.771 -12.760 0.122 1.00 96.69 185 ASN A CA 1
ATOM 1488 C C . ASN A 1 185 ? 2.624 -13.202 1.591 1.00 96.69 185 ASN A C 1
ATOM 1490 O O . ASN A 1 185 ? 1.944 -12.563 2.402 1.00 96.69 185 ASN A O 1
ATOM 1494 N N . ASP A 1 186 ? 3.325 -14.274 1.957 1.00 95.56 186 ASP A N 1
ATOM 1495 C CA . ASP A 1 186 ? 3.340 -14.817 3.315 1.00 95.56 186 ASP A CA 1
ATOM 1496 C C . ASP A 1 186 ? 4.577 -14.397 4.130 1.00 95.56 186 ASP A C 1
ATOM 1498 O O . ASP A 1 186 ? 4.613 -14.606 5.352 1.00 95.56 186 ASP A O 1
ATOM 1502 N N . LYS A 1 187 ? 5.561 -13.759 3.486 1.00 96.62 187 LYS A N 1
ATOM 1503 C CA . LYS A 1 187 ? 6.840 -13.350 4.072 1.00 96.62 187 LYS A CA 1
ATOM 1504 C C . LYS A 1 187 ? 6.721 -12.020 4.791 1.00 96.62 187 LYS A C 1
ATOM 1506 O O . LYS A 1 187 ? 6.228 -11.044 4.233 1.00 96.62 187 LYS A O 1
ATOM 1511 N N . CYS A 1 188 ? 7.246 -11.935 6.011 1.00 95.88 188 CYS A N 1
ATOM 1512 C CA . CYS A 1 188 ? 7.340 -10.647 6.687 1.00 95.88 188 CYS A CA 1
ATOM 1513 C C . CYS A 1 188 ? 8.568 -9.858 6.218 1.00 95.88 188 CYS A C 1
ATOM 1515 O O . CYS A 1 188 ? 9.695 -10.360 6.198 1.00 95.88 188 CYS A O 1
ATOM 1517 N N . ILE A 1 189 ? 8.323 -8.600 5.887 1.00 95.25 189 ILE A N 1
ATOM 1518 C CA . ILE A 1 189 ? 9.277 -7.587 5.475 1.00 95.25 189 ILE A CA 1
ATOM 1519 C C . ILE A 1 189 ? 9.513 -6.649 6.659 1.00 95.25 189 ILE A C 1
ATOM 1521 O O . ILE A 1 189 ? 8.574 -6.191 7.313 1.00 95.25 189 ILE A O 1
ATOM 1525 N N . LYS A 1 190 ? 10.779 -6.316 6.899 1.00 95.31 190 LYS A N 1
ATOM 1526 C CA . LYS A 1 190 ? 11.189 -5.217 7.765 1.00 95.31 190 LYS A CA 1
ATOM 1527 C C . LYS A 1 190 ? 11.531 -3.997 6.913 1.00 95.31 190 LYS A C 1
ATOM 1529 O O . LYS A 1 190 ? 12.620 -3.904 6.339 1.00 95.31 190 LYS A O 1
ATOM 1534 N N . GLY A 1 191 ? 10.572 -3.090 6.789 1.00 93.25 191 GLY A N 1
ATOM 1535 C CA . GLY A 1 191 ? 10.669 -1.907 5.946 1.00 93.25 191 GLY A CA 1
ATOM 1536 C C . GLY A 1 191 ? 11.372 -0.730 6.613 1.00 93.25 191 GLY A C 1
ATOM 1537 O O . GLY A 1 191 ? 12.155 -0.854 7.567 1.00 93.25 191 GLY A O 1
ATOM 1538 N N . ARG A 1 192 ? 11.086 0.461 6.087 1.00 89.38 192 ARG A N 1
ATOM 1539 C CA . ARG A 1 192 ? 11.603 1.725 6.616 1.00 89.38 192 ARG A CA 1
ATOM 1540 C C . ARG A 1 192 ? 11.147 1.900 8.067 1.00 89.38 192 ARG A C 1
ATOM 1542 O O . ARG A 1 192 ? 10.073 1.456 8.457 1.00 89.38 192 ARG A O 1
ATOM 1549 N N . TYR A 1 193 ? 11.979 2.541 8.887 1.00 88.69 193 TYR A N 1
ATOM 1550 C CA . TYR A 1 193 ? 11.698 2.773 10.311 1.00 88.69 193 TYR A CA 1
ATOM 1551 C C . TYR A 1 193 ? 11.493 1.498 11.145 1.00 88.69 193 TYR A C 1
ATOM 1553 O O . TYR A 1 193 ? 10.908 1.567 12.222 1.00 88.69 193 TYR A O 1
ATOM 1561 N N . ASN A 1 194 ? 12.010 0.352 10.683 1.00 88.56 194 ASN A N 1
ATOM 1562 C CA . ASN A 1 194 ? 11.817 -0.955 11.319 1.00 88.56 194 ASN A CA 1
ATOM 1563 C C . ASN A 1 194 ? 10.342 -1.389 11.394 1.00 88.56 194 ASN A C 1
ATOM 1565 O O . ASN A 1 194 ? 9.987 -2.152 12.292 1.00 88.56 194 ASN A O 1
ATOM 1569 N N . THR A 1 195 ? 9.497 -0.902 10.480 1.00 92.06 195 THR A N 1
ATOM 1570 C CA . THR A 1 195 ? 8.118 -1.384 10.334 1.00 92.06 195 THR A CA 1
ATOM 1571 C C . THR A 1 195 ? 8.119 -2.848 9.911 1.00 92.06 195 THR A C 1
ATOM 1573 O O . THR A 1 195 ? 8.904 -3.241 9.053 1.00 92.06 195 THR A O 1
ATOM 1576 N N . GLU A 1 196 ? 7.263 -3.661 10.524 1.00 94.38 196 GLU A N 1
ATOM 1577 C CA . GLU A 1 196 ? 7.127 -5.085 10.213 1.00 94.38 196 GLU A CA 1
ATOM 1578 C C . GLU A 1 196 ? 5.774 -5.329 9.547 1.00 94.38 196 GLU A C 1
ATOM 1580 O O . GLU A 1 196 ? 4.728 -5.045 10.134 1.00 94.38 196 GLU A O 1
ATOM 1585 N N . PHE A 1 197 ? 5.783 -5.851 8.323 1.00 95.12 197 PHE A N 1
ATOM 1586 C CA . PHE A 1 197 ? 4.562 -6.117 7.565 1.00 95.12 197 PHE A CA 1
ATOM 1587 C C . PHE A 1 197 ? 4.758 -7.267 6.589 1.00 95.12 197 PHE A C 1
ATOM 1589 O O . PHE A 1 197 ? 5.844 -7.443 6.051 1.00 95.12 197 PHE A O 1
ATOM 1596 N N . LYS A 1 198 ? 3.713 -8.051 6.325 1.00 95.88 198 LYS A N 1
ATOM 1597 C CA . LYS A 1 198 ? 3.720 -8.957 5.162 1.00 95.88 198 LYS A CA 1
ATOM 1598 C C . LYS A 1 198 ? 3.372 -8.206 3.890 1.00 95.88 198 LYS A C 1
ATOM 1600 O O . LYS A 1 198 ? 4.041 -8.318 2.873 1.00 95.88 198 LYS A O 1
ATOM 1605 N N . SER A 1 199 ? 2.361 -7.360 3.981 1.00 96.69 199 SER A N 1
ATOM 1606 C CA . SER A 1 199 ? 1.921 -6.533 2.873 1.00 96.69 199 SER A CA 1
ATOM 1607 C C . SER A 1 199 ? 1.518 -5.154 3.367 1.00 96.69 199 SER A C 1
ATOM 1609 O O . SER A 1 199 ? 1.066 -4.988 4.504 1.00 96.69 199 SER A O 1
ATOM 1611 N N . ALA A 1 200 ? 1.704 -4.167 2.501 1.00 97.25 200 ALA A N 1
ATOM 1612 C CA . ALA A 1 200 ? 1.381 -2.775 2.753 1.00 97.25 200 ALA A CA 1
ATOM 1613 C C . ALA A 1 200 ? 0.628 -2.249 1.532 1.00 97.25 200 ALA A C 1
ATOM 1615 O O . ALA A 1 200 ? 1.159 -2.234 0.420 1.00 97.25 200 ALA A O 1
ATOM 1616 N N . PHE A 1 201 ? -0.623 -1.861 1.748 1.00 98.56 201 PHE A N 1
ATOM 1617 C CA . PHE A 1 201 ? -1.523 -1.361 0.720 1.00 98.56 201 PHE A CA 1
ATOM 1618 C C . PHE A 1 201 ? -2.093 -0.009 1.127 1.00 98.5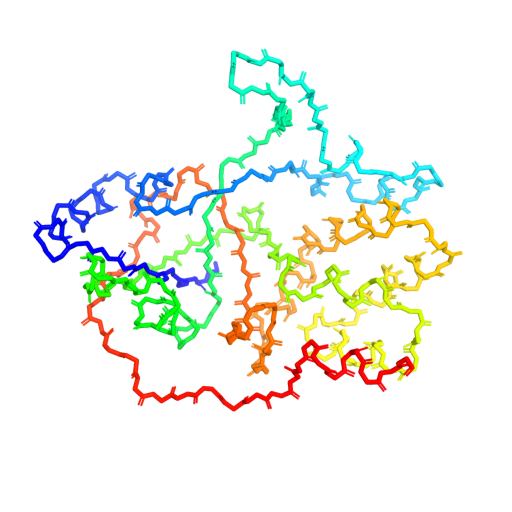6 201 PHE A C 1
ATOM 1620 O O . PHE A 1 201 ? -2.222 0.304 2.310 1.00 98.56 201 PHE A O 1
ATOM 1627 N N . MET A 1 202 ? -2.500 0.762 0.132 1.00 98.25 202 MET A N 1
ATOM 1628 C CA . MET A 1 202 ? -3.407 1.890 0.248 1.00 98.25 202 MET A CA 1
ATOM 1629 C C . MET A 1 202 ? -4.695 1.529 -0.490 1.00 98.25 202 MET A C 1
ATOM 1631 O O . MET A 1 202 ? -4.647 0.973 -1.583 1.00 98.25 202 MET A O 1
ATOM 1635 N N . VAL A 1 203 ? -5.844 1.851 0.091 1.00 98.12 203 VAL A N 1
ATOM 1636 C CA . VAL A 1 203 ? -7.149 1.670 -0.559 1.00 98.12 203 VAL A CA 1
ATOM 1637 C C . VAL A 1 203 ? -7.888 2.991 -0.622 1.00 98.12 203 VAL A C 1
ATOM 1639 O O . VAL A 1 203 ? -7.767 3.800 0.304 1.00 98.12 203 VAL A O 1
ATOM 1642 N N . LYS A 1 204 ? -8.636 3.216 -1.703 1.00 97.69 204 LYS A N 1
ATOM 1643 C CA . LYS A 1 204 ? -9.393 4.456 -1.893 1.00 97.69 204 LYS A CA 1
ATOM 1644 C C . LYS A 1 204 ? -10.428 4.647 -0.785 1.00 97.69 204 LYS A C 1
ATOM 1646 O O . LYS A 1 204 ? -11.153 3.722 -0.422 1.00 97.69 204 LYS A O 1
ATOM 1651 N N . ALA A 1 205 ? -10.485 5.867 -0.267 1.00 97.06 205 ALA A N 1
ATOM 1652 C CA . ALA A 1 205 ? -11.482 6.331 0.680 1.00 97.06 205 ALA A CA 1
ATOM 1653 C C . ALA A 1 205 ? -12.502 7.254 -0.028 1.00 97.06 205 ALA A C 1
ATOM 1655 O O . ALA A 1 205 ? -12.126 7.983 -0.952 1.00 97.06 205 ALA A O 1
ATOM 1656 N N . PRO A 1 206 ? -13.776 7.266 0.404 1.00 97.44 206 PRO A N 1
ATOM 1657 C CA . PRO A 1 206 ? -14.297 6.531 1.555 1.00 97.44 206 PRO A CA 1
ATOM 1658 C C . PRO A 1 206 ? -14.469 5.026 1.289 1.00 97.44 206 PRO A C 1
ATOM 1660 O O . PRO A 1 206 ? -14.940 4.631 0.225 1.00 97.44 206 PRO A O 1
ATOM 1663 N N . ILE A 1 207 ? -14.130 4.191 2.279 1.00 98.31 207 ILE A N 1
ATOM 1664 C CA . ILE A 1 207 ? -14.526 2.773 2.297 1.00 98.31 207 ILE A CA 1
ATOM 1665 C C . ILE A 1 207 ? -15.965 2.722 2.817 1.00 98.31 207 ILE A C 1
ATOM 1667 O O . ILE A 1 207 ? -16.170 3.142 3.956 1.00 98.31 207 ILE A O 1
ATOM 1671 N N . PRO A 1 208 ? -16.953 2.223 2.052 1.00 98.12 208 PRO A N 1
ATOM 1672 C CA . PRO A 1 208 ? -18.353 2.259 2.466 1.00 98.12 208 PRO A CA 1
ATOM 1673 C C . PRO A 1 208 ? -18.637 1.452 3.747 1.00 98.12 208 PRO A C 1
ATOM 1675 O O . PRO A 1 208 ? -18.003 0.418 3.963 1.00 98.12 208 PRO A O 1
ATOM 1678 N N . PRO A 1 209 ? -19.652 1.829 4.550 1.00 98.31 209 PRO A N 1
ATOM 1679 C CA . PRO A 1 209 ? -20.078 1.056 5.722 1.00 98.31 209 PRO A CA 1
ATOM 1680 C C . PRO A 1 209 ? -20.359 -0.419 5.418 1.00 98.31 209 PRO A C 1
ATOM 1682 O O . PRO A 1 209 ? -19.953 -1.297 6.170 1.00 98.31 209 PRO A O 1
ATOM 1685 N N . ASN A 1 210 ? -20.999 -0.698 4.277 1.00 98.38 210 ASN A N 1
ATOM 1686 C CA . ASN A 1 210 ? -21.358 -2.057 3.855 1.00 98.38 210 ASN A CA 1
ATOM 1687 C C . ASN A 1 210 ? -20.141 -2.933 3.523 1.00 98.38 210 ASN A C 1
ATOM 1689 O O . ASN A 1 210 ? -20.273 -4.150 3.431 1.00 98.38 210 ASN A O 1
ATOM 1693 N N . ASN A 1 211 ? -18.969 -2.324 3.340 1.00 98.56 211 ASN A N 1
ATOM 1694 C CA . ASN A 1 211 ? -17.717 -3.032 3.121 1.00 98.56 211 ASN A CA 1
ATOM 1695 C C . ASN A 1 211 ? -17.013 -3.369 4.442 1.00 98.56 211 ASN A C 1
ATOM 1697 O O . ASN A 1 211 ? -16.067 -4.156 4.436 1.00 98.56 211 ASN A O 1
ATOM 1701 N N . ILE A 1 212 ? -17.440 -2.786 5.568 1.00 98.62 212 ILE A N 1
ATOM 1702 C CA . ILE A 1 212 ? -16.891 -3.080 6.891 1.00 98.62 212 ILE A CA 1
ATOM 1703 C C . ILE A 1 212 ? -17.471 -4.406 7.376 1.00 98.62 212 ILE A C 1
ATOM 1705 O O . ILE A 1 212 ? -18.673 -4.543 7.583 1.00 98.62 212 ILE A O 1
ATOM 1709 N N . ILE A 1 213 ? -16.596 -5.386 7.578 1.00 98.56 213 ILE A N 1
ATOM 1710 C CA . ILE A 1 213 ? -16.975 -6.734 8.012 1.00 98.56 213 ILE A CA 1
ATOM 1711 C C . ILE A 1 213 ? -16.970 -6.803 9.536 1.00 98.56 213 ILE A C 1
ATOM 1713 O O . ILE A 1 213 ? -17.884 -7.356 10.141 1.00 98.56 213 ILE A O 1
ATOM 1717 N N . GLU A 1 214 ? -15.922 -6.262 10.161 1.00 98.06 214 GLU A N 1
ATOM 1718 C CA . GLU A 1 214 ? -15.722 -6.382 11.602 1.00 98.06 214 GLU A CA 1
ATOM 1719 C C . GLU A 1 214 ? -14.795 -5.287 12.139 1.00 98.06 214 GLU A C 1
ATOM 1721 O O . GLU A 1 214 ? -13.891 -4.818 11.443 1.00 98.06 214 GLU A O 1
ATOM 1726 N N . ILE A 1 215 ? -14.998 -4.900 13.402 1.00 97.94 215 ILE A N 1
ATOM 1727 C CA . ILE A 1 215 ? -14.083 -4.029 14.143 1.00 97.94 215 ILE A CA 1
ATOM 1728 C C . ILE A 1 215 ? -13.726 -4.714 15.462 1.00 97.94 215 ILE A C 1
ATOM 1730 O O . ILE A 1 215 ? -14.588 -4.926 16.314 1.00 97.94 215 ILE A O 1
ATOM 1734 N N . LEU A 1 216 ? -12.446 -5.028 15.631 1.00 96.12 216 LEU A N 1
ATOM 1735 C CA . LEU A 1 216 ? -11.891 -5.768 16.758 1.00 96.12 216 LEU A CA 1
ATOM 1736 C C . LEU A 1 216 ? -11.065 -4.853 17.668 1.00 96.12 216 LEU A C 1
ATOM 1738 O O . LEU A 1 216 ? -10.421 -3.905 17.215 1.00 96.12 216 LEU A O 1
ATOM 1742 N N . GLN A 1 217 ? -11.047 -5.174 18.960 1.00 92.25 217 GLN A N 1
ATOM 1743 C CA . GLN A 1 217 ? -10.204 -4.527 19.969 1.00 92.25 217 GLN A CA 1
ATOM 1744 C C . GLN A 1 217 ? -9.229 -5.555 20.543 1.00 92.25 217 GLN A C 1
ATOM 1746 O O . GLN A 1 217 ? -9.402 -6.028 21.664 1.00 92.25 217 GLN A O 1
ATOM 1751 N N . GLU A 1 218 ? -8.233 -5.936 19.752 1.00 84.62 218 GLU A N 1
ATOM 1752 C CA . GLU A 1 218 ? -7.327 -7.035 20.084 1.00 84.62 218 GLU A CA 1
ATOM 1753 C C . GLU A 1 218 ? -5.889 -6.572 20.308 1.00 84.62 218 GLU A C 1
ATOM 1755 O O . GLU A 1 218 ? -5.392 -5.635 19.670 1.00 84.62 218 GLU A O 1
ATOM 1760 N N . GLU A 1 219 ? -5.208 -7.287 21.199 1.00 79.50 219 GLU A N 1
ATOM 1761 C CA . GLU A 1 219 ? -3.785 -7.112 21.465 1.00 79.50 219 GLU A CA 1
ATOM 1762 C C . GLU A 1 219 ? -2.925 -7.834 20.418 1.00 79.50 219 GLU A C 1
ATOM 1764 O O . GLU A 1 219 ? -3.338 -8.807 19.781 1.00 79.50 219 GLU A O 1
ATOM 1769 N N . TYR A 1 220 ? -1.695 -7.354 20.236 1.00 78.56 220 TYR A N 1
ATOM 1770 C CA . TYR A 1 220 ? -0.708 -8.020 19.393 1.00 78.56 220 TYR A CA 1
ATOM 1771 C C . TYR A 1 220 ? 0.019 -9.097 20.192 1.00 78.56 220 TYR A C 1
ATOM 1773 O O . TYR A 1 220 ? 0.713 -8.790 21.158 1.00 78.56 220 TYR A O 1
ATOM 1781 N N . LEU A 1 221 ? -0.159 -10.355 19.789 1.00 71.31 221 LEU A N 1
ATOM 1782 C CA . LEU A 1 221 ? 0.244 -11.494 20.610 1.00 71.31 221 LEU A CA 1
ATOM 1783 C C . LEU A 1 221 ? 1.697 -11.930 20.392 1.00 71.31 221 LEU A C 1
ATOM 1785 O O . LEU A 1 221 ? 2.314 -12.371 21.357 1.00 71.31 221 LEU A O 1
ATOM 1789 N N . GLN A 1 222 ? 2.261 -11.814 19.182 1.00 74.00 222 GLN A N 1
ATOM 1790 C CA . GLN A 1 222 ? 3.650 -12.212 18.904 1.00 74.00 222 GLN A CA 1
ATOM 1791 C C . GLN A 1 222 ? 4.268 -11.457 17.716 1.00 74.00 222 GLN A C 1
ATOM 1793 O O . GLN A 1 222 ? 3.546 -11.162 16.766 1.00 74.00 222 GLN A O 1
ATOM 1798 N N . PRO A 1 223 ? 5.589 -11.180 17.748 1.00 73.44 223 PRO A N 1
ATOM 1799 C CA . PRO A 1 223 ? 6.323 -10.570 16.641 1.00 73.44 223 PRO A CA 1
ATOM 1800 C C . PRO A 1 223 ? 6.351 -11.465 15.395 1.00 73.44 223 PRO A C 1
ATOM 1802 O O . PRO A 1 223 ? 6.306 -12.692 15.495 1.00 73.44 223 PRO A O 1
ATOM 1805 N N . ASN A 1 224 ? 6.481 -10.849 14.219 1.00 78.81 224 ASN A N 1
ATOM 1806 C CA . ASN A 1 224 ? 6.576 -11.582 12.963 1.00 78.81 224 ASN A CA 1
ATOM 1807 C C . ASN A 1 224 ? 7.997 -12.140 12.763 1.00 78.81 224 ASN A C 1
ATOM 1809 O O . ASN A 1 224 ? 8.992 -11.500 13.104 1.00 78.81 224 ASN A O 1
ATOM 1813 N N . THR A 1 225 ? 8.118 -13.321 12.152 1.00 87.94 225 THR A N 1
ATOM 1814 C CA . THR A 1 225 ? 9.418 -13.825 11.683 1.00 87.94 225 THR A CA 1
ATOM 1815 C C . THR A 1 225 ? 9.825 -13.078 10.415 1.00 87.94 225 THR A C 1
ATOM 1817 O O . THR A 1 225 ? 9.203 -13.250 9.369 1.00 87.94 225 THR A O 1
ATOM 1820 N N . ILE A 1 226 ? 10.864 -12.247 10.510 1.00 92.31 226 ILE A N 1
ATOM 1821 C CA . ILE A 1 226 ? 11.355 -11.425 9.397 1.00 92.31 226 ILE A CA 1
ATOM 1822 C C . ILE A 1 226 ? 12.079 -12.296 8.369 1.00 92.31 226 ILE A C 1
ATOM 1824 O O . ILE A 1 226 ? 13.072 -12.944 8.697 1.00 92.31 226 ILE A O 1
ATOM 1828 N N . ALA A 1 227 ? 11.594 -12.274 7.129 1.00 91.56 227 ALA A N 1
ATOM 1829 C CA . ALA A 1 227 ? 12.220 -12.937 5.987 1.00 91.56 227 ALA A CA 1
ATOM 1830 C C . ALA A 1 227 ? 13.205 -12.008 5.264 1.00 91.56 227 ALA A C 1
ATOM 1832 O O . ALA A 1 227 ? 14.310 -12.423 4.926 1.00 91.56 227 ALA A O 1
ATOM 1833 N N . TYR A 1 228 ? 12.819 -10.741 5.078 1.00 92.00 228 TYR A N 1
ATOM 1834 C CA . TYR A 1 228 ? 13.624 -9.733 4.386 1.00 92.00 228 TYR A CA 1
ATOM 1835 C C . TYR A 1 228 ? 13.626 -8.417 5.148 1.00 92.00 228 TYR A C 1
ATOM 1837 O O . TYR A 1 228 ? 12.616 -8.025 5.727 1.00 92.00 228 TYR A O 1
ATOM 1845 N N . SER A 1 229 ? 14.736 -7.687 5.101 1.00 91.94 229 SER A N 1
ATOM 1846 C CA . SER A 1 229 ? 14.839 -6.337 5.646 1.00 91.94 229 SER A CA 1
ATOM 1847 C C . SER A 1 229 ? 15.392 -5.366 4.611 1.00 91.94 229 SER A C 1
ATOM 1849 O O . SER A 1 229 ? 16.270 -5.706 3.818 1.00 91.94 229 SER A O 1
ATOM 1851 N N . ILE A 1 230 ? 14.975 -4.100 4.679 1.00 87.38 230 ILE A N 1
ATOM 1852 C CA . ILE A 1 230 ? 15.643 -3.014 3.950 1.00 87.38 230 ILE A CA 1
ATOM 1853 C C . ILE A 1 230 ? 17.155 -2.991 4.245 1.00 87.38 230 ILE A C 1
ATOM 1855 O O . ILE A 1 230 ? 17.952 -2.661 3.368 1.00 87.38 230 ILE A O 1
ATOM 1859 N N . SER A 1 231 ? 17.582 -3.375 5.455 1.00 85.56 231 SER A N 1
ATOM 1860 C CA . SER A 1 231 ? 19.011 -3.491 5.781 1.00 85.56 231 SER A CA 1
ATOM 1861 C C . SER A 1 231 ? 19.744 -4.491 4.894 1.00 85.56 231 SER A C 1
ATOM 1863 O O . SER A 1 231 ? 20.922 -4.297 4.606 1.00 85.56 231 SER A O 1
ATOM 1865 N N . ASP A 1 232 ? 19.061 -5.543 4.449 1.00 80.56 232 ASP A N 1
ATOM 1866 C CA . ASP A 1 232 ? 19.652 -6.551 3.575 1.00 80.56 232 ASP A CA 1
ATOM 1867 C C . ASP A 1 232 ? 19.878 -5.986 2.173 1.00 80.56 232 ASP A C 1
ATOM 1869 O O . ASP A 1 232 ? 20.862 -6.348 1.540 1.00 80.56 232 ASP A O 1
ATOM 1873 N N . LEU A 1 233 ? 19.076 -4.998 1.751 1.00 83.00 233 LEU A N 1
ATOM 1874 C CA . LEU A 1 233 ? 19.315 -4.212 0.535 1.00 83.00 233 LEU A CA 1
ATOM 1875 C C . LEU A 1 233 ? 20.482 -3.219 0.685 1.00 83.00 233 LEU A C 1
ATOM 1877 O O . LEU A 1 233 ? 21.125 -2.862 -0.303 1.00 83.00 233 LEU A O 1
ATOM 1881 N N . TYR A 1 234 ? 20.760 -2.736 1.902 1.00 75.44 234 TYR A N 1
ATOM 1882 C CA . TYR A 1 234 ? 21.882 -1.824 2.169 1.00 75.44 234 TYR A CA 1
ATOM 1883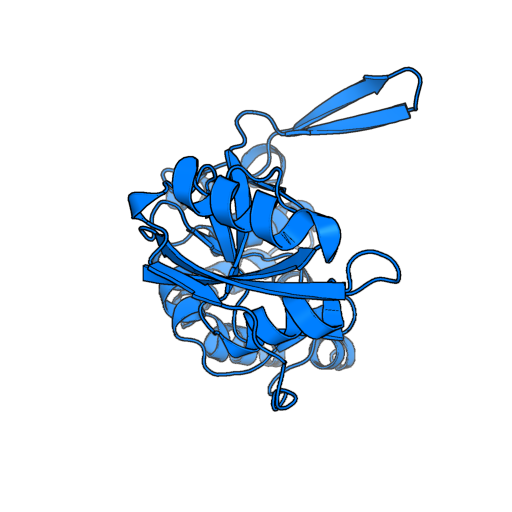 C C . TYR A 1 234 ? 23.236 -2.531 2.246 1.00 75.44 234 TYR A C 1
ATOM 1885 O O . TYR A 1 234 ? 24.233 -1.937 1.850 1.00 75.44 234 TYR A O 1
ATOM 1893 N N . LYS A 1 235 ? 23.278 -3.794 2.685 1.00 66.62 235 LYS A N 1
ATOM 1894 C CA . LYS A 1 235 ? 24.500 -4.622 2.710 1.00 66.62 235 LYS A CA 1
ATOM 1895 C C . LYS A 1 235 ? 25.021 -5.002 1.314 1.00 66.62 235 LYS A C 1
ATOM 1897 O O . LYS A 1 235 ? 26.012 -5.715 1.207 1.00 66.62 235 LYS A O 1
ATOM 1902 N N . LEU A 1 236 ? 24.339 -4.575 0.251 1.00 56.53 236 LEU A N 1
ATOM 1903 C CA . LEU A 1 236 ? 24.691 -4.877 -1.138 1.00 56.53 236 LEU A CA 1
ATOM 1904 C C . LEU A 1 236 ? 25.580 -3.805 -1.784 1.00 56.53 236 LEU A C 1
ATOM 1906 O O . LEU A 1 236 ? 25.887 -3.947 -2.965 1.00 56.53 236 LEU A O 1
ATOM 1910 N N . CYS A 1 237 ? 25.960 -2.765 -1.036 1.00 46.09 237 CYS A N 1
ATOM 1911 C CA . CYS A 1 237 ? 26.861 -1.696 -1.468 1.00 46.09 237 CYS A CA 1
ATOM 1912 C C . CYS A 1 237 ? 28.293 -1.938 -0.986 1.00 46.09 237 CYS A C 1
ATOM 1914 O O . CYS A 1 237 ? 28.450 -2.336 0.191 1.00 46.09 237 CYS A O 1
#

Organism: NCBI:txid1538

Sequence (237 aa):
MIFYRGITVEPIKANKIIEHIKTNGITGEEAVSYSVHDVKGNISTLLNNSNLNLEMTRPSRVIHTKDGLYREYIDSNNCVCCSSDINTARYYANIHNKSKINTKPLIIKFEMPISEVYIDGRDFLHYAFGKDDINKVLPILEDLYGSNIIDYYKRAITKKDIQYRAAIVDLVCQDESIITDHYNNDKCIKGRYNTEFKSAFMVKAPIPPNNIIEILQEEYLQPNTIAYSISDLYKLC

pLDDT: mean 94.53, std 6.37, range [46.09, 98.81]

Radius of gyration: 18.17 Å; chains: 1; bounding box: 49×47×48 Å